Protein AF-A0AAJ1T1N8-F1 (afdb_monomer)

Radius of gyration: 47.15 Å; Cα contacts (8 Å, |Δi|>4): 39; chains: 1; bounding box: 74×68×146 Å

Solvent-accessible surface area (backbone atoms only — not comparable to full-atom values): 10262 Å² total; per-residue (Å²): 115,68,69,60,53,55,53,49,51,57,50,35,50,76,69,74,43,68,75,88,76,56,51,71,71,56,52,56,49,50,52,55,52,48,52,54,50,54,50,53,52,50,54,51,52,53,50,52,50,51,52,62,73,65,54,83,42,75,68,57,51,23,63,76,67,74,42,61,64,64,55,33,72,74,31,66,65,55,34,52,54,51,52,49,54,46,48,55,50,49,69,68,33,65,68,53,47,46,52,55,50,52,54,50,47,54,53,49,52,52,50,51,50,54,50,51,57,48,52,54,51,51,53,54,49,51,55,51,50,55,52,51,53,52,52,51,52,50,53,53,49,51,50,49,55,50,50,50,52,51,51,53,51,54,51,50,58,59,56,65,60,69,76,67,66,82,79,83,72,82,80,84,81,80,81,84,81,131

Sequence (178 aa):
MVELVDTITLTLEKMNVDTELVEPKSWEQLKKIESVLSEAFKVQEELKNAIKDTRPSVNKTATKSNIARQTFYNNNLLKQYTEFRISEYNNSDPIKKNEKLLERIAELENKIKLMSERDVSLELMRRKITLLENNLKSIKKENKELHEKYNNLKYKNKNGNNDLSPNNSKVTIFPNLK

Structure (mmCIF, N/CA/C/O backbone):
data_AF-A0AAJ1T1N8-F1
#
_entry.id   AF-A0AAJ1T1N8-F1
#
loop_
_atom_site.group_PDB
_atom_site.id
_atom_site.type_symbol
_atom_site.label_atom_id
_atom_site.label_alt_id
_atom_site.label_comp_id
_atom_site.label_asym_id
_atom_site.label_entity_id
_atom_site.label_seq_id
_atom_site.pdbx_PDB_ins_code
_atom_site.Cartn_x
_atom_site.Cartn_y
_atom_site.Cartn_z
_atom_site.occupancy
_atom_site.B_iso_or_equiv
_atom_site.auth_seq_id
_atom_site.auth_comp_id
_atom_site.auth_asym_id
_atom_site.auth_atom_id
_atom_site.pdbx_PDB_model_num
ATOM 1 N N . MET A 1 1 ? -19.161 -21.852 20.210 1.00 47.16 1 MET A N 1
ATOM 2 C CA . MET A 1 1 ? -18.273 -23.011 20.477 1.00 47.16 1 MET A CA 1
ATOM 3 C C . MET A 1 1 ? -17.644 -23.545 19.192 1.00 47.16 1 MET A C 1
ATOM 5 O O . MET A 1 1 ? -16.456 -23.819 19.224 1.00 47.16 1 MET A O 1
ATOM 9 N N . VAL A 1 2 ? -18.400 -23.632 18.086 1.00 53.75 2 VAL A N 1
ATOM 10 C CA . VAL A 1 2 ? -17.898 -24.033 16.752 1.00 53.75 2 VAL A CA 1
ATOM 11 C C . VAL A 1 2 ? -16.826 -23.059 16.223 1.00 53.75 2 VAL A C 1
ATOM 13 O O . VAL A 1 2 ? -15.727 -23.492 15.917 1.00 53.75 2 VAL A O 1
ATOM 16 N N . GLU A 1 3 ? -17.054 -21.742 16.318 1.00 75.88 3 GLU A N 1
ATOM 17 C CA . GLU A 1 3 ? -16.096 -20.713 15.850 1.00 75.88 3 GLU A CA 1
ATOM 18 C C . GLU A 1 3 ? -14.709 -20.771 16.519 1.00 75.88 3 GLU A C 1
ATOM 20 O O . GLU A 1 3 ? -13.692 -20.510 15.883 1.00 75.88 3 GLU A O 1
ATOM 25 N N . LEU A 1 4 ? -14.652 -21.132 17.805 1.00 82.88 4 LEU A N 1
ATOM 26 C CA . LEU A 1 4 ? -13.407 -21.196 18.578 1.00 82.88 4 LEU A CA 1
ATOM 27 C C . LEU A 1 4 ? -12.540 -22.380 18.149 1.00 82.88 4 LEU A C 1
ATOM 29 O O . LEU A 1 4 ? -11.327 -22.248 18.036 1.00 82.88 4 LEU A O 1
ATOM 33 N N . VAL A 1 5 ? -13.165 -23.535 17.909 1.00 85.56 5 VAL A N 1
ATOM 34 C CA . VAL A 1 5 ? -12.448 -24.733 17.461 1.00 85.56 5 VAL A CA 1
ATOM 35 C C . VAL A 1 5 ? -11.917 -24.509 16.054 1.00 85.56 5 VAL A C 1
ATOM 37 O O . VAL A 1 5 ? -10.725 -24.688 15.852 1.00 85.56 5 VAL A O 1
ATOM 40 N N . ASP A 1 6 ? -12.747 -24.006 15.140 1.00 88.25 6 ASP A N 1
ATOM 41 C CA . ASP A 1 6 ? -12.343 -23.728 13.758 1.00 88.25 6 ASP A CA 1
ATOM 42 C C . ASP A 1 6 ? -11.169 -22.738 13.691 1.00 88.25 6 ASP A C 1
ATOM 44 O O . ASP A 1 6 ? -10.221 -22.933 12.928 1.00 88.25 6 ASP A O 1
ATOM 48 N N . THR A 1 7 ? -11.184 -21.706 14.542 1.00 88.81 7 THR A N 1
ATOM 49 C CA . THR A 1 7 ? -10.097 -20.717 14.624 1.00 88.81 7 THR A CA 1
ATOM 50 C C . THR A 1 7 ? -8.789 -21.343 15.109 1.00 88.81 7 THR A C 1
ATOM 52 O O . THR A 1 7 ? -7.727 -21.054 14.552 1.00 88.81 7 THR A O 1
ATOM 55 N N . ILE A 1 8 ? -8.847 -22.238 16.101 1.00 91.25 8 ILE A N 1
ATOM 56 C CA . ILE A 1 8 ? -7.665 -22.962 16.585 1.00 91.25 8 ILE A CA 1
ATOM 57 C C . ILE A 1 8 ? -7.127 -23.881 15.485 1.00 91.25 8 ILE A C 1
ATOM 59 O O . ILE A 1 8 ? -5.929 -23.844 15.214 1.00 91.25 8 ILE A O 1
ATOM 63 N N . THR A 1 9 ? -7.990 -24.646 14.812 1.00 91.25 9 THR A N 1
ATOM 64 C CA . THR A 1 9 ? -7.603 -25.565 13.728 1.00 91.25 9 THR A CA 1
ATOM 65 C C . THR A 1 9 ? -6.887 -24.817 12.602 1.00 91.25 9 THR A C 1
ATOM 67 O O . THR A 1 9 ? -5.752 -25.147 12.269 1.00 91.25 9 THR A O 1
ATOM 70 N N . LEU A 1 10 ? -7.479 -23.723 12.104 1.00 91.25 10 LEU A N 1
ATOM 71 C CA . LEU A 1 10 ? -6.877 -22.877 11.064 1.00 91.25 10 LEU A CA 1
ATOM 72 C C . LEU A 1 10 ? -5.543 -22.258 11.499 1.00 91.25 10 LEU A C 1
ATOM 74 O O . LEU A 1 10 ? -4.657 -22.018 10.676 1.00 91.25 10 LEU A O 1
ATOM 78 N N . THR A 1 11 ? -5.399 -21.940 12.785 1.00 91.56 11 THR A N 1
ATOM 79 C CA . THR A 1 11 ? -4.160 -21.364 13.323 1.00 91.56 11 THR A CA 1
ATOM 80 C C . THR A 1 11 ? -3.062 -22.419 13.419 1.00 91.56 11 THR A C 1
ATOM 82 O O . THR A 1 11 ? -1.930 -22.149 13.019 1.00 91.56 11 THR A O 1
ATOM 85 N N . LEU A 1 12 ? -3.391 -23.631 13.871 1.00 93.06 12 LEU A N 1
ATOM 86 C CA . LEU A 1 12 ? -2.460 -24.760 13.924 1.00 93.06 12 LEU A CA 1
ATOM 87 C C . LEU A 1 12 ? -1.996 -25.185 12.525 1.00 93.06 12 LEU A C 1
ATOM 89 O O . LEU A 1 12 ? -0.800 -25.386 12.319 1.00 93.06 12 LEU A O 1
ATOM 93 N N . GLU A 1 13 ? -2.898 -25.209 11.542 1.00 92.25 13 GLU A N 1
ATOM 94 C CA . GLU A 1 13 ? -2.555 -25.463 10.137 1.00 92.25 13 GLU A CA 1
ATOM 95 C C . GLU A 1 13 ? -1.562 -24.427 9.594 1.00 92.25 13 GLU A C 1
ATOM 97 O O . GLU A 1 13 ? -0.554 -24.787 8.988 1.00 92.25 13 GLU A O 1
ATOM 102 N N . LYS A 1 14 ? -1.778 -23.132 9.872 1.00 92.44 14 LYS A N 1
ATOM 103 C CA . LYS A 1 14 ? -0.834 -22.060 9.495 1.00 92.44 14 LYS A CA 1
ATOM 104 C C . LYS A 1 14 ? 0.531 -22.199 10.169 1.00 92.44 14 LYS A C 1
ATOM 106 O O . LYS A 1 14 ? 1.524 -21.706 9.638 1.00 92.44 14 LYS A O 1
ATOM 111 N N . MET A 1 15 ? 0.582 -22.843 11.331 1.00 93.12 15 MET A N 1
ATOM 112 C CA . MET A 1 15 ? 1.818 -23.161 12.046 1.00 93.12 15 MET A CA 1
ATOM 113 C C . MET A 1 15 ? 2.462 -24.474 11.571 1.00 93.12 15 MET A C 1
ATOM 115 O O . MET A 1 15 ? 3.509 -24.843 12.098 1.00 93.12 15 MET A O 1
ATOM 119 N N . ASN A 1 16 ? 1.879 -25.156 10.575 1.00 92.12 16 ASN A N 1
ATOM 120 C CA . ASN A 1 16 ? 2.264 -26.494 10.116 1.00 92.12 16 ASN A CA 1
ATOM 121 C C . ASN A 1 16 ? 2.243 -27.547 11.241 1.00 92.12 16 ASN A C 1
ATOM 123 O O . ASN A 1 16 ? 3.123 -28.406 11.311 1.00 92.12 16 ASN A O 1
ATOM 127 N N . VAL A 1 17 ? 1.256 -27.472 12.137 1.00 90.88 17 VAL A N 1
ATOM 128 C CA . VAL A 1 17 ? 1.039 -28.459 13.201 1.00 90.88 17 VAL A CA 1
ATOM 129 C C . VAL A 1 17 ? -0.130 -29.358 12.820 1.00 90.88 17 VAL A C 1
ATOM 131 O O . VAL A 1 17 ? -1.219 -28.871 12.524 1.00 90.88 17 VAL A O 1
ATOM 134 N N . ASP A 1 18 ? 0.092 -30.671 12.859 1.00 87.12 18 ASP A N 1
ATOM 135 C CA . ASP A 1 18 ? -0.967 -31.650 12.639 1.00 87.12 18 ASP A CA 1
ATOM 136 C C . ASP A 1 18 ? -1.933 -31.666 13.830 1.00 87.12 18 ASP A C 1
ATOM 138 O O . ASP A 1 18 ? -1.555 -31.932 14.975 1.00 87.12 18 ASP A O 1
ATOM 142 N N . THR A 1 19 ? -3.190 -31.350 13.545 1.00 83.75 19 THR A N 1
ATOM 143 C CA . THR A 1 19 ? -4.251 -31.181 14.540 1.00 83.75 19 THR A CA 1
ATOM 144 C C . THR A 1 19 ? -4.670 -32.501 15.188 1.00 83.75 19 THR A C 1
ATOM 146 O O . THR A 1 19 ? -5.118 -32.490 16.339 1.00 83.75 19 THR A O 1
ATOM 149 N N . GLU A 1 20 ? -4.455 -33.631 14.505 1.00 83.81 20 GLU A N 1
ATOM 150 C CA . GLU A 1 20 ? -4.755 -34.973 15.022 1.00 83.81 20 GLU A CA 1
ATOM 151 C C . GLU A 1 20 ? -3.731 -35.437 16.070 1.00 83.81 20 GLU A C 1
ATOM 153 O O . GLU A 1 20 ? -4.043 -36.266 16.924 1.00 83.81 20 GLU A O 1
ATOM 158 N N . LEU A 1 21 ? -2.521 -34.865 16.050 1.00 87.06 21 LEU A N 1
ATOM 159 C CA . LEU A 1 21 ? -1.430 -35.203 16.972 1.00 87.06 21 LEU A CA 1
ATOM 160 C C . LEU A 1 21 ? -1.442 -34.373 18.263 1.00 87.06 21 LEU A C 1
ATOM 162 O O . LEU A 1 21 ? -0.624 -34.599 19.158 1.00 87.06 21 LEU A O 1
ATOM 166 N N . VAL A 1 22 ? -2.347 -33.399 18.381 1.00 87.69 22 VAL A N 1
ATOM 167 C CA . VAL A 1 22 ? -2.440 -32.542 19.566 1.00 87.69 22 VAL A CA 1
ATOM 168 C C . VAL A 1 22 ? -3.169 -33.280 20.687 1.00 87.69 22 VAL A C 1
ATOM 170 O O . VAL A 1 22 ? -4.327 -33.674 20.556 1.00 87.69 22 VAL A O 1
ATOM 173 N N . GLU A 1 23 ? -2.507 -33.421 21.837 1.00 92.12 23 GLU A N 1
ATOM 174 C CA . GLU A 1 23 ? -3.096 -34.079 23.003 1.00 92.12 23 GLU A CA 1
ATOM 175 C C . GLU A 1 23 ? -4.392 -33.386 23.481 1.00 92.12 23 GLU A C 1
ATOM 177 O O . GLU A 1 23 ? -4.472 -32.151 23.490 1.00 92.12 23 GLU A O 1
ATOM 182 N N . PRO A 1 24 ? -5.387 -34.138 23.995 1.00 90.75 24 PRO A N 1
ATOM 183 C CA . PRO A 1 24 ? -6.650 -33.568 24.476 1.00 90.75 24 PRO A CA 1
ATOM 184 C C . PRO A 1 24 ? -6.479 -32.469 25.535 1.00 90.75 24 PRO A C 1
ATOM 186 O O . PRO A 1 24 ? -7.206 -31.475 25.541 1.00 90.75 24 PRO A O 1
ATOM 189 N N . LYS A 1 25 ? -5.477 -32.609 26.412 1.00 92.56 25 LYS A N 1
ATOM 190 C CA . LYS A 1 25 ? -5.164 -31.616 27.448 1.00 92.56 25 LYS A CA 1
ATOM 191 C C . LYS A 1 25 ? -4.657 -30.302 26.846 1.00 92.56 25 LYS A C 1
ATOM 193 O O . LYS A 1 25 ? -5.041 -29.225 27.303 1.00 92.56 25 LYS A O 1
ATOM 198 N N . SER A 1 26 ? -3.834 -30.390 25.805 1.00 91.81 26 SER A N 1
ATOM 199 C CA . SER A 1 26 ? -3.348 -29.240 25.040 1.00 91.81 26 SER A CA 1
ATOM 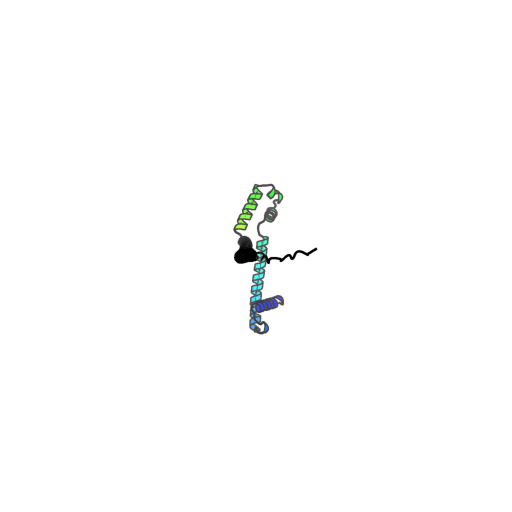200 C C . SER A 1 26 ? -4.499 -28.554 24.305 1.00 91.81 26 SER A C 1
ATOM 202 O O . SER A 1 26 ? -4.594 -27.332 24.330 1.00 91.81 26 SER A O 1
ATOM 204 N N . TRP A 1 27 ? -5.446 -29.318 23.756 1.00 93.00 27 TRP A N 1
ATOM 205 C CA . TRP A 1 27 ? -6.671 -28.781 23.155 1.00 93.00 27 TRP A CA 1
ATOM 206 C C . TRP A 1 27 ? -7.526 -27.967 24.134 1.00 93.00 27 TRP A C 1
ATOM 208 O O . TRP A 1 27 ? -8.021 -26.895 23.783 1.00 93.00 27 TRP A O 1
ATOM 218 N N . GLU A 1 28 ? -7.698 -28.431 25.373 1.00 92.94 28 GLU A N 1
ATOM 219 C CA . GLU A 1 28 ? -8.410 -27.660 26.401 1.00 92.94 28 GLU A CA 1
ATOM 220 C C . GLU A 1 28 ? -7.686 -26.360 26.766 1.00 92.94 28 GLU A C 1
ATOM 222 O O . GLU A 1 28 ? -8.327 -25.327 26.981 1.00 92.94 28 GLU A O 1
ATOM 227 N N . GLN A 1 29 ? -6.353 -26.390 26.825 1.00 94.38 29 GLN A N 1
ATOM 228 C CA . GLN A 1 29 ? -5.543 -25.198 27.073 1.00 94.38 29 GLN A CA 1
ATOM 229 C C . GLN A 1 29 ? -5.634 -24.209 25.908 1.00 94.38 29 GLN A C 1
ATOM 231 O O . GLN A 1 29 ? -5.862 -23.024 26.146 1.00 94.38 29 GLN A O 1
ATOM 236 N N . LEU A 1 30 ? -5.550 -24.691 24.666 1.00 94.12 30 LEU A N 1
ATOM 237 C CA . LEU A 1 30 ? -5.710 -23.881 23.458 1.00 94.12 30 LEU A CA 1
ATOM 238 C C . LEU A 1 30 ? -7.080 -23.203 23.413 1.00 94.12 30 LEU A C 1
ATOM 240 O O . LEU A 1 30 ? -7.151 -22.013 23.137 1.00 94.12 30 LEU A O 1
ATOM 244 N N . LYS A 1 31 ? -8.159 -23.903 23.786 1.00 94.06 31 LYS A N 1
ATOM 245 C CA . LYS A 1 31 ? -9.499 -23.300 23.898 1.00 94.06 31 LYS A CA 1
ATOM 246 C C . LYS A 1 31 ? -9.548 -22.148 24.899 1.00 94.06 31 LYS A C 1
ATOM 248 O O . LYS A 1 31 ? -10.187 -21.135 24.628 1.00 94.06 31 LYS A O 1
ATOM 253 N N . LYS A 1 32 ? -8.883 -22.286 26.050 1.00 94.38 32 LYS A N 1
ATOM 254 C CA . LYS A 1 32 ? -8.814 -21.214 27.058 1.00 94.38 32 LYS A CA 1
ATOM 255 C C . LYS A 1 32 ? -8.006 -20.024 26.552 1.00 94.38 32 LYS A C 1
ATOM 257 O O . LYS A 1 32 ? -8.444 -18.891 26.719 1.00 94.38 32 LYS A O 1
ATOM 262 N N . ILE A 1 33 ? -6.857 -20.286 25.930 1.00 93.88 33 ILE A N 1
ATOM 263 C CA . ILE A 1 33 ? -5.995 -19.250 25.351 1.00 93.88 33 ILE A CA 1
ATOM 264 C C . ILE A 1 33 ? -6.752 -18.494 24.260 1.00 93.88 33 ILE A C 1
ATOM 266 O O . ILE A 1 33 ? -6.864 -17.273 24.334 1.00 93.88 33 ILE A O 1
ATOM 270 N N . GLU A 1 34 ? -7.329 -19.213 23.300 1.00 94.38 34 GLU A N 1
ATOM 271 C CA . GLU A 1 34 ? -8.039 -18.607 22.179 1.00 94.38 34 GLU A CA 1
ATOM 272 C C . GLU A 1 34 ? -9.258 -17.815 22.649 1.00 94.38 34 GLU A C 1
ATOM 274 O O . GLU A 1 34 ? -9.508 -16.733 22.138 1.00 94.38 34 GLU A O 1
ATOM 279 N N . SER A 1 35 ? -9.976 -18.277 23.678 1.00 93.75 35 SER A N 1
ATOM 280 C CA . SER A 1 35 ? -11.094 -17.513 24.242 1.00 93.75 35 SER A CA 1
ATOM 281 C C . SER A 1 35 ? -10.656 -16.134 24.739 1.00 93.75 35 SER A C 1
ATOM 283 O O . SER A 1 35 ? -11.349 -15.151 24.486 1.00 93.75 35 SER A O 1
ATOM 285 N N . VAL A 1 36 ? -9.517 -16.053 25.435 1.00 95.62 36 VAL A N 1
ATOM 286 C CA . VAL A 1 36 ? -8.983 -14.782 25.950 1.00 95.62 36 VAL A CA 1
ATOM 287 C C . VAL A 1 36 ? -8.474 -13.903 24.806 1.00 95.62 36 VAL A C 1
ATOM 289 O O . VAL A 1 36 ? -8.729 -12.699 24.795 1.00 95.62 36 VAL A O 1
ATOM 292 N N . LEU A 1 37 ? -7.780 -14.490 23.828 1.00 94.06 37 LEU A N 1
ATOM 293 C CA . LEU A 1 37 ? -7.268 -13.756 22.667 1.00 94.06 37 LEU A CA 1
ATOM 294 C C . LEU A 1 37 ? -8.399 -13.205 21.797 1.00 94.06 37 LEU A C 1
ATOM 296 O O . LEU A 1 37 ? -8.394 -12.022 21.469 1.00 94.06 37 LE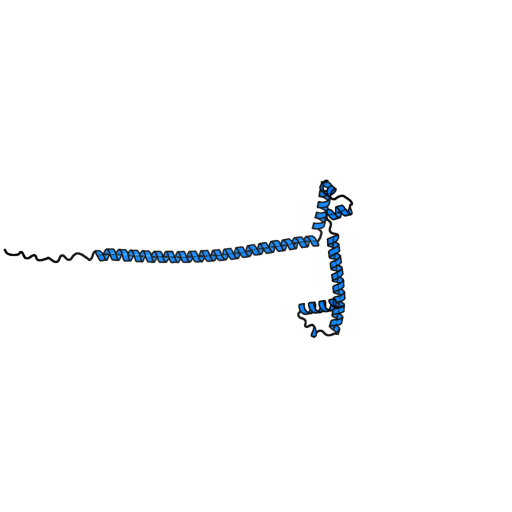U A O 1
ATOM 300 N N . SER A 1 38 ? -9.393 -14.032 21.479 1.00 93.25 38 SER A N 1
ATOM 301 C CA . SER A 1 38 ? -10.575 -13.645 20.710 1.00 93.25 38 SER A CA 1
ATOM 302 C C . SER A 1 38 ? -11.340 -12.497 21.377 1.00 93.25 38 SER A C 1
ATOM 304 O O . SER A 1 38 ? -11.744 -11.549 20.701 1.00 93.25 38 SER A O 1
ATOM 306 N N . GLU A 1 39 ? -11.507 -12.528 22.704 1.00 94.12 39 GLU A N 1
ATOM 307 C CA . GLU A 1 39 ? -12.126 -11.423 23.445 1.00 94.12 39 GLU A CA 1
ATOM 308 C C . GLU A 1 39 ? -11.290 -10.140 23.348 1.00 94.12 39 GLU A C 1
ATOM 310 O O . GLU A 1 39 ? -11.818 -9.078 23.008 1.00 94.12 39 GLU A O 1
ATOM 315 N N . ALA A 1 40 ? -9.975 -10.236 23.564 1.00 93.56 40 ALA A N 1
ATOM 316 C CA . ALA A 1 40 ? -9.074 -9.094 23.452 1.00 93.56 40 ALA A CA 1
ATOM 317 C C . ALA A 1 40 ? -9.082 -8.482 22.037 1.00 93.56 40 ALA A C 1
ATOM 319 O O . ALA A 1 40 ? -9.158 -7.259 21.893 1.00 93.56 40 ALA A O 1
ATOM 320 N N . PHE A 1 41 ? -9.068 -9.313 20.989 1.00 93.00 41 PHE A N 1
ATOM 321 C CA . PHE A 1 41 ? -9.154 -8.862 19.599 1.00 93.00 41 PHE A CA 1
ATOM 322 C C . PHE A 1 41 ? -10.483 -8.179 19.294 1.00 93.00 41 PHE A C 1
ATOM 324 O O . PHE A 1 41 ? -10.501 -7.149 18.618 1.00 93.00 41 PHE A O 1
ATOM 331 N N . LYS A 1 42 ? -11.593 -8.698 19.827 1.00 94.19 42 LYS A N 1
ATOM 332 C CA . LYS A 1 42 ? -12.907 -8.074 19.666 1.00 94.19 42 LYS A CA 1
ATOM 333 C C . LYS A 1 42 ? -12.944 -6.679 20.291 1.00 94.19 42 LYS A C 1
ATOM 335 O O . LYS A 1 42 ? -13.326 -5.727 19.614 1.00 94.19 42 LYS A O 1
ATOM 340 N N . VAL A 1 43 ? -12.479 -6.540 21.535 1.00 95.00 43 VAL A N 1
ATOM 341 C CA . VAL A 1 43 ? -12.390 -5.237 22.220 1.00 95.00 43 VAL A CA 1
ATOM 342 C C . VAL A 1 43 ? -11.497 -4.271 21.438 1.00 95.00 43 VAL A C 1
ATOM 344 O O . VAL A 1 43 ? -11.833 -3.098 21.268 1.00 95.00 43 VAL A O 1
ATOM 347 N N . GLN A 1 44 ? -10.369 -4.752 20.914 1.00 92.38 44 GLN A N 1
ATOM 348 C CA . GLN A 1 44 ? -9.477 -3.934 20.101 1.00 92.38 44 GLN A CA 1
ATOM 349 C C . GLN A 1 44 ? -10.156 -3.432 18.817 1.00 92.38 44 GLN A C 1
ATOM 351 O O . GLN A 1 44 ? -9.998 -2.259 18.464 1.00 92.38 44 GLN A O 1
ATOM 356 N N . GLU A 1 45 ? -10.917 -4.280 18.122 1.00 92.25 45 GLU A N 1
ATOM 357 C CA . GLU A 1 45 ? -11.624 -3.882 16.901 1.00 92.25 45 GLU A CA 1
ATOM 358 C C . GLU A 1 45 ? -12.761 -2.891 17.202 1.00 92.25 45 GLU A C 1
ATOM 360 O O . GLU A 1 45 ? -12.926 -1.904 16.482 1.00 92.25 45 GLU A O 1
ATOM 365 N N . GLU A 1 46 ? -13.488 -3.079 18.307 1.00 94.19 46 GLU A N 1
ATOM 366 C CA . GLU A 1 46 ? -14.494 -2.125 18.790 1.00 94.19 46 GLU A CA 1
ATOM 367 C C . GLU A 1 46 ? -13.874 -0.749 19.081 1.00 94.19 46 GLU A C 1
ATOM 369 O O . GLU A 1 46 ? -14.367 0.271 18.592 1.00 94.19 46 GLU A O 1
ATOM 374 N N . LEU A 1 47 ? -12.746 -0.706 19.798 1.00 92.31 47 LEU A N 1
ATOM 375 C CA . LEU A 1 47 ? -12.027 0.539 20.088 1.00 92.31 47 LEU A CA 1
ATOM 376 C C . LEU A 1 47 ? -11.509 1.215 18.818 1.00 92.31 47 LEU A C 1
ATOM 378 O O . LEU A 1 47 ? -11.631 2.429 18.662 1.00 92.31 47 LEU A O 1
ATOM 382 N N . LYS A 1 48 ? -10.956 0.446 17.881 1.00 88.50 48 LYS A N 1
ATOM 383 C CA . LYS A 1 48 ? -10.488 0.959 16.589 1.00 88.50 48 LYS A CA 1
ATOM 384 C C . LYS A 1 48 ? -11.630 1.582 15.786 1.00 88.50 48 LYS A C 1
ATOM 386 O O . LYS A 1 48 ? -11.444 2.650 15.198 1.00 88.50 48 LYS A O 1
ATOM 391 N N . ASN A 1 49 ? -12.807 0.960 15.781 1.00 88.81 49 ASN A N 1
ATOM 392 C CA . ASN A 1 49 ? -13.994 1.518 15.135 1.00 88.81 49 ASN A CA 1
ATOM 393 C C . ASN A 1 49 ? -14.481 2.780 15.857 1.00 88.81 49 ASN A C 1
ATOM 395 O O . ASN A 1 49 ? -14.687 3.805 15.210 1.00 88.81 49 ASN A O 1
ATOM 399 N N . ALA A 1 50 ? -14.520 2.778 17.191 1.00 90.25 50 ALA A N 1
ATOM 400 C CA . ALA A 1 50 ? -14.861 3.963 17.976 1.00 90.25 50 ALA A CA 1
ATOM 401 C C . ALA A 1 50 ? -13.894 5.137 17.725 1.00 90.25 50 ALA A C 1
ATOM 403 O O . ALA A 1 50 ? -14.318 6.289 17.609 1.00 90.25 50 ALA A O 1
ATOM 404 N N . ILE A 1 51 ? -12.592 4.875 17.580 1.00 87.19 51 ILE A N 1
ATOM 405 C CA . ILE A 1 51 ? -11.594 5.899 17.231 1.00 87.19 51 ILE A CA 1
ATOM 406 C C . ILE A 1 51 ? -11.874 6.478 15.835 1.00 87.19 51 ILE A C 1
ATOM 408 O O . ILE A 1 51 ? -11.875 7.698 15.653 1.00 87.19 51 ILE A O 1
ATOM 412 N N . LYS A 1 52 ? -12.182 5.631 14.845 1.00 83.81 52 LYS A N 1
ATOM 413 C CA . LYS A 1 52 ? -12.575 6.095 13.501 1.00 83.81 52 LYS A CA 1
ATOM 414 C C . LYS A 1 52 ? -13.847 6.954 13.548 1.00 83.81 52 LYS A C 1
ATOM 416 O O . LYS A 1 52 ? -13.900 8.031 12.943 1.00 83.81 52 LYS A O 1
ATOM 421 N N . ASP A 1 53 ? -14.838 6.537 14.326 1.00 85.31 53 ASP A N 1
ATOM 422 C CA . ASP A 1 53 ? -16.125 7.223 14.462 1.00 85.31 53 ASP A CA 1
ATOM 423 C C . ASP A 1 53 ? -16.048 8.509 15.286 1.00 85.31 53 ASP A C 1
ATOM 425 O O . ASP A 1 53 ? -16.850 9.428 15.095 1.00 85.31 53 ASP A O 1
ATOM 429 N N . THR A 1 54 ? -15.039 8.665 16.133 1.00 86.50 54 THR A N 1
ATOM 430 C CA . THR A 1 54 ? -14.806 9.899 16.898 1.00 86.50 54 THR A CA 1
ATOM 431 C C . THR A 1 54 ? -13.893 10.891 16.183 1.00 86.50 54 THR A C 1
ATOM 433 O O . THR A 1 54 ? -13.856 12.062 16.563 1.00 86.50 54 THR A O 1
ATOM 436 N N . ARG A 1 55 ? -13.241 10.478 15.086 1.00 87.56 55 ARG A N 1
ATOM 437 C CA . ARG A 1 55 ? -12.348 11.327 14.290 1.00 87.56 55 ARG A CA 1
ATOM 438 C C . ARG A 1 55 ? -13.020 12.647 13.874 1.00 87.56 55 ARG A C 1
ATOM 440 O O . ARG A 1 55 ? -14.107 12.597 13.280 1.00 87.56 55 ARG A O 1
ATOM 447 N N . PRO A 1 56 ? -12.396 13.813 14.132 1.00 90.25 56 PRO A N 1
ATOM 448 C CA . PRO A 1 56 ? -12.985 15.112 13.840 1.00 90.25 56 PRO A CA 1
ATOM 449 C C . PRO A 1 56 ? -13.114 15.341 12.330 1.00 90.25 56 PRO A C 1
ATOM 451 O O . PRO A 1 56 ? -12.244 14.988 11.536 1.00 90.25 56 PRO A O 1
ATOM 454 N N . SER A 1 57 ? -14.232 15.941 11.930 1.00 91.00 57 SER A N 1
ATOM 455 C CA . SER A 1 57 ? -14.521 16.347 10.552 1.00 91.00 57 SER A CA 1
ATOM 456 C C . SER A 1 57 ? -15.449 17.554 10.576 1.00 91.00 57 SER A C 1
ATOM 458 O O . SER A 1 57 ? -16.209 17.709 11.530 1.00 91.00 57 SER A O 1
ATOM 460 N N . VAL A 1 58 ? -15.454 18.368 9.517 1.00 89.50 58 VAL A N 1
ATOM 461 C CA . VAL A 1 58 ? -16.341 19.545 9.423 1.00 89.50 58 VAL A CA 1
ATOM 462 C C . VAL A 1 58 ? -17.809 19.157 9.642 1.00 89.50 58 VAL A C 1
ATOM 464 O O . VAL A 1 58 ? -18.526 19.850 10.355 1.00 89.50 58 VAL A O 1
ATOM 467 N N . ASN A 1 59 ? -18.239 18.005 9.116 1.00 89.88 59 ASN A N 1
ATOM 468 C CA . ASN A 1 59 ? -19.605 17.502 9.295 1.00 89.88 59 ASN A CA 1
ATOM 469 C C . ASN A 1 59 ? -19.922 17.186 10.758 1.00 89.88 59 ASN A C 1
ATOM 471 O O . ASN A 1 59 ? -20.958 17.608 11.271 1.00 89.88 59 ASN A O 1
ATOM 475 N N . LYS A 1 60 ? -19.032 16.451 11.436 1.00 91.25 60 LYS A N 1
ATOM 476 C CA . LYS A 1 60 ? -19.225 16.102 12.850 1.00 91.25 60 LYS A CA 1
ATOM 477 C C . LYS A 1 60 ? -19.165 17.342 13.733 1.00 91.25 60 LYS A C 1
ATOM 479 O O . LYS A 1 60 ? -19.974 17.448 14.646 1.00 91.25 60 LYS A O 1
ATOM 484 N N . THR A 1 61 ? -18.263 18.278 13.440 1.00 91.88 61 THR A N 1
ATOM 485 C CA . THR A 1 61 ? -18.170 19.553 14.157 1.00 91.88 61 THR A CA 1
ATOM 486 C C . THR A 1 61 ? -19.467 20.338 14.014 1.00 91.88 61 THR A C 1
ATOM 488 O O . THR A 1 61 ? -20.053 20.682 15.029 1.00 91.88 61 THR A O 1
ATOM 491 N N . ALA A 1 62 ? -19.970 20.519 12.790 1.00 91.88 62 ALA A N 1
ATOM 492 C CA . ALA A 1 62 ? -21.225 21.223 12.530 1.00 91.88 62 ALA A CA 1
ATOM 493 C C . ALA A 1 62 ? -22.423 20.593 13.254 1.00 91.88 62 ALA A C 1
ATOM 495 O O . ALA A 1 62 ? -23.200 21.287 13.907 1.00 91.88 62 ALA A O 1
ATOM 496 N N . THR A 1 63 ? -22.524 19.263 13.192 1.00 92.44 63 THR A N 1
ATOM 497 C CA . THR A 1 63 ? -23.603 18.510 13.843 1.00 92.44 63 THR A CA 1
ATOM 498 C C . THR A 1 63 ? -23.528 18.635 15.365 1.00 92.44 63 THR A C 1
ATOM 500 O O . THR A 1 63 ? -24.523 18.951 16.003 1.00 92.44 63 THR A O 1
ATOM 503 N N . LYS A 1 64 ? -22.346 18.434 15.964 1.00 92.56 64 LYS A N 1
ATOM 504 C CA . LYS A 1 64 ? -22.173 18.480 17.426 1.00 92.56 64 LYS A CA 1
ATOM 505 C C . LYS A 1 64 ? -22.221 19.893 18.001 1.00 92.56 64 LYS A C 1
ATOM 507 O O . LYS A 1 64 ? -22.585 20.051 19.160 1.00 92.56 64 LYS A O 1
ATOM 512 N N . SER A 1 65 ? -21.848 20.908 17.224 1.00 93.56 65 SER A N 1
ATOM 513 C CA . SER A 1 65 ? -21.910 22.304 17.653 1.00 93.56 65 SER A CA 1
ATOM 514 C C . SER A 1 65 ? -23.266 22.957 17.377 1.00 93.56 65 SER A C 1
ATOM 516 O O . SER A 1 65 ? -23.427 24.128 17.703 1.00 93.56 65 SER A O 1
ATOM 518 N N . ASN A 1 66 ? -24.214 22.251 16.743 1.00 93.56 66 ASN A N 1
ATOM 519 C CA . ASN A 1 66 ? -25.493 22.800 16.272 1.00 93.56 66 ASN A CA 1
ATOM 520 C C . ASN A 1 66 ? -25.337 24.044 15.374 1.00 93.56 66 ASN A C 1
ATOM 522 O O . ASN A 1 66 ? -26.189 24.930 15.361 1.00 93.56 66 ASN A O 1
ATOM 526 N N . ILE A 1 67 ? -24.244 24.118 14.608 1.00 93.44 67 ILE A N 1
ATOM 527 C CA . IL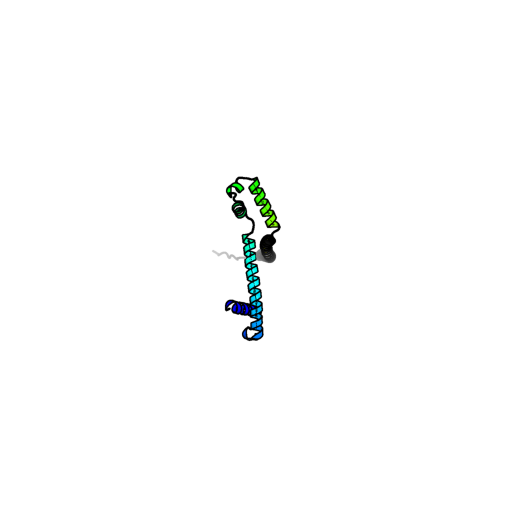E A 1 67 ? -24.013 25.191 13.635 1.00 93.44 67 ILE A CA 1
ATOM 528 C C . ILE A 1 67 ? -24.238 24.600 12.248 1.00 93.44 67 ILE A C 1
ATOM 530 O O . ILE A 1 67 ? -23.617 23.601 11.884 1.00 93.44 67 ILE A O 1
ATOM 534 N N . ALA A 1 68 ? -25.110 25.219 11.450 1.00 92.88 68 ALA A N 1
ATOM 535 C CA . ALA A 1 68 ? -25.369 24.759 10.092 1.00 92.88 68 ALA A CA 1
ATOM 536 C C . ALA A 1 68 ? -24.066 24.688 9.282 1.00 92.88 68 ALA A C 1
ATOM 538 O O . ALA A 1 68 ? -23.255 25.616 9.286 1.00 92.88 68 ALA A O 1
ATOM 539 N N . ARG A 1 69 ? -23.875 23.597 8.534 1.00 91.38 69 ARG A N 1
ATOM 540 C CA . ARG A 1 69 ? -22.662 23.378 7.729 1.00 91.38 69 ARG A CA 1
ATOM 541 C C . ARG A 1 69 ? -22.393 24.533 6.756 1.00 91.38 69 ARG A C 1
ATOM 543 O O . ARG A 1 69 ? -21.246 24.923 6.566 1.00 91.38 69 ARG A O 1
ATOM 550 N N . GLN A 1 70 ? -23.453 25.121 6.200 1.00 92.88 70 GLN A N 1
ATOM 551 C CA . GLN A 1 70 ? -23.350 26.279 5.314 1.00 92.88 70 GLN A CA 1
ATOM 552 C C . GLN A 1 70 ? -22.718 27.494 6.010 1.00 92.88 70 GLN A C 1
ATOM 554 O O . GLN A 1 70 ? -21.962 28.230 5.383 1.00 92.88 70 GLN A O 1
ATOM 559 N N . THR A 1 71 ? -22.953 27.675 7.312 1.00 91.06 71 THR A N 1
ATOM 560 C CA . THR A 1 71 ? -22.356 28.757 8.105 1.00 91.06 71 THR A CA 1
ATOM 561 C C . THR A 1 71 ? -20.839 28.619 8.195 1.00 91.06 71 THR A C 1
ATOM 563 O O . THR A 1 71 ? -20.143 29.625 8.100 1.00 91.06 71 THR A O 1
ATOM 566 N N . PHE A 1 72 ? -20.307 27.395 8.295 1.00 89.31 72 PHE A N 1
ATOM 567 C CA . PHE A 1 72 ? -18.858 27.175 8.227 1.00 89.31 72 PHE A CA 1
ATOM 568 C C . PHE A 1 72 ? -18.293 27.560 6.864 1.00 89.31 72 PHE A C 1
ATOM 570 O O . PHE A 1 72 ? -17.234 28.162 6.812 1.00 89.31 72 PHE A O 1
ATOM 577 N N . TYR A 1 73 ? -18.981 27.244 5.765 1.00 87.88 73 TYR A N 1
ATOM 578 C CA . TYR A 1 73 ? -18.479 27.564 4.425 1.00 87.88 73 TYR A CA 1
ATOM 579 C C . TYR A 1 73 ? -18.601 29.044 4.065 1.00 87.88 73 TYR A C 1
ATOM 581 O O . TYR A 1 73 ? -17.728 29.571 3.379 1.00 87.88 73 TYR A O 1
ATOM 589 N N . ASN A 1 74 ? -19.649 29.712 4.547 1.00 93.06 74 ASN A N 1
ATOM 590 C CA . ASN A 1 74 ? -19.897 31.126 4.279 1.00 93.06 74 ASN A CA 1
ATOM 591 C C . ASN A 1 74 ? -19.068 32.053 5.182 1.00 93.06 74 ASN A C 1
ATOM 593 O O . ASN A 1 74 ? -18.822 33.199 4.816 1.00 93.06 74 ASN A O 1
ATOM 597 N N . ASN A 1 75 ? -18.638 31.583 6.358 1.00 95.06 75 ASN A N 1
ATOM 598 C CA . ASN A 1 75 ? -17.807 32.354 7.276 1.00 95.06 75 ASN A CA 1
ATOM 599 C C . ASN A 1 75 ? -16.345 31.898 7.192 1.00 95.06 75 ASN A C 1
ATOM 601 O O . ASN A 1 75 ? -15.975 30.838 7.700 1.00 95.06 75 ASN A O 1
ATOM 605 N N . ASN A 1 76 ? -15.498 32.741 6.595 1.00 93.69 76 ASN A N 1
ATOM 606 C CA . ASN A 1 76 ? -14.090 32.421 6.376 1.00 93.69 76 ASN A CA 1
ATOM 607 C C . ASN A 1 76 ? -13.324 32.112 7.677 1.00 93.69 76 ASN A C 1
ATOM 609 O O . ASN A 1 76 ? -12.507 31.196 7.694 1.00 93.69 76 ASN A O 1
ATOM 613 N N . LEU A 1 77 ? -13.616 32.816 8.777 1.00 95.56 77 LEU A N 1
ATOM 614 C CA . LEU A 1 77 ? -12.962 32.569 10.066 1.00 95.56 77 LEU A CA 1
ATOM 615 C C . LEU A 1 77 ? -13.324 31.182 10.613 1.00 95.56 77 LEU A C 1
ATOM 617 O O . LEU A 1 77 ? -12.437 30.427 11.007 1.00 95.56 77 LEU A O 1
ATOM 621 N N . LEU A 1 78 ? -14.612 30.823 10.600 1.00 93.88 78 LEU A N 1
ATOM 622 C CA . LEU A 1 78 ? -15.068 29.512 11.078 1.00 93.88 78 LEU A CA 1
ATOM 623 C C . LEU A 1 78 ? -14.510 28.372 10.223 1.00 93.88 78 LEU A C 1
ATOM 625 O O . LEU A 1 78 ? -14.103 27.343 10.771 1.00 93.88 78 LEU A O 1
ATOM 629 N N . LYS A 1 79 ? -14.450 28.564 8.900 1.00 92.50 79 LYS A N 1
ATOM 630 C CA . LYS A 1 79 ? -13.823 27.619 7.975 1.00 92.50 79 LYS A CA 1
ATOM 631 C C . LYS A 1 79 ? -12.359 27.385 8.336 1.00 92.50 79 LYS A C 1
ATOM 633 O O . LYS A 1 79 ? -11.983 26.257 8.650 1.00 92.50 79 LYS A O 1
ATOM 638 N N . GLN A 1 80 ? -11.566 28.457 8.347 1.00 94.44 80 GLN A N 1
ATOM 639 C CA . GLN A 1 80 ? -10.125 28.392 8.581 1.00 94.44 80 GLN A CA 1
ATOM 640 C C . GLN A 1 80 ? -9.803 27.818 9.959 1.00 94.44 80 GLN A C 1
ATOM 642 O O . GLN A 1 80 ? -8.950 26.943 10.068 1.00 94.44 80 GLN A O 1
ATOM 647 N N . TYR A 1 81 ? -10.517 28.246 11.003 1.00 95.31 81 TYR A N 1
ATOM 648 C CA . TYR A 1 81 ? -10.320 27.729 12.356 1.00 95.31 81 TYR A CA 1
ATOM 649 C C . TYR A 1 81 ? -10.581 26.220 12.434 1.00 95.31 81 TYR A C 1
ATOM 651 O O . TYR A 1 81 ? -9.775 25.463 12.980 1.00 95.31 81 TYR A O 1
ATOM 659 N N . THR A 1 82 ? -11.695 25.766 11.855 1.00 93.44 82 THR A N 1
ATOM 660 C CA . THR A 1 82 ? -12.084 24.351 11.896 1.00 93.44 82 THR A CA 1
ATOM 661 C C . THR A 1 82 ? -11.112 23.488 11.095 1.00 93.44 82 THR A C 1
ATOM 663 O O . THR A 1 82 ? -10.672 22.447 11.578 1.00 93.44 82 THR A O 1
ATOM 666 N N . GLU A 1 83 ? -10.734 23.928 9.893 1.00 93.56 83 GLU A N 1
ATOM 667 C CA . GLU A 1 83 ? -9.758 23.237 9.043 1.00 93.56 83 GLU A CA 1
ATOM 668 C C . GLU A 1 83 ? -8.377 23.174 9.704 1.00 93.56 83 GLU A C 1
ATOM 670 O O . GLU A 1 83 ? -7.756 22.110 9.723 1.00 93.56 83 GLU A O 1
ATOM 675 N N . PHE A 1 84 ? -7.927 24.273 10.317 1.00 94.94 84 PHE A N 1
ATOM 676 C CA . PHE A 1 84 ? -6.656 24.332 11.033 1.00 94.94 84 PHE A CA 1
ATOM 677 C C . PHE A 1 84 ? -6.617 23.339 12.200 1.00 94.94 84 PHE A C 1
ATOM 679 O O . PHE A 1 84 ? -5.719 22.501 12.264 1.00 94.94 84 PHE A O 1
ATOM 686 N N . ARG A 1 85 ? -7.632 23.343 13.075 1.00 94.75 85 ARG A N 1
ATOM 687 C CA . ARG A 1 85 ? -7.691 22.421 14.224 1.00 94.75 85 ARG A CA 1
ATOM 688 C C . ARG A 1 85 ? -7.810 20.954 13.809 1.00 94.75 85 ARG A C 1
ATOM 690 O O . ARG A 1 85 ? -7.201 20.090 14.438 1.00 94.75 85 ARG A O 1
ATOM 697 N N . ILE A 1 86 ? -8.556 20.658 12.741 1.00 93.00 86 ILE A N 1
ATOM 698 C CA . ILE A 1 86 ? -8.620 19.304 12.168 1.00 93.00 86 ILE A CA 1
ATOM 699 C C . ILE A 1 86 ? -7.251 18.887 11.614 1.00 93.00 86 ILE A C 1
ATOM 701 O O . ILE A 1 86 ? -6.843 17.740 11.793 1.00 93.00 86 ILE A O 1
ATOM 705 N N . SER A 1 87 ? -6.535 19.800 10.955 1.00 91.38 87 SER A N 1
ATOM 706 C CA . SER A 1 87 ? -5.186 19.551 10.439 1.00 91.38 87 SER A CA 1
ATOM 707 C C . SER A 1 87 ? -4.192 19.258 11.565 1.00 91.38 87 SER A C 1
ATOM 709 O O . SER A 1 87 ? -3.492 18.248 11.504 1.00 91.38 87 SER A O 1
ATOM 711 N N . GLU A 1 88 ? -4.183 20.065 12.631 1.00 92.69 88 GLU A N 1
ATOM 712 C CA . GLU A 1 88 ? -3.338 19.831 13.809 1.00 92.69 88 GLU A CA 1
ATOM 713 C C . GLU A 1 88 ? -3.596 18.458 14.434 1.00 92.69 88 GLU A C 1
ATOM 715 O O . GLU A 1 88 ? -2.651 17.706 14.673 1.00 92.69 88 GLU A O 1
ATOM 720 N N . TYR A 1 89 ? -4.868 18.092 14.623 1.00 90.81 89 TYR A N 1
ATOM 721 C CA . TYR A 1 89 ? -5.237 16.764 15.114 1.00 90.81 89 TYR A CA 1
ATOM 722 C C . TYR A 1 89 ? -4.750 15.647 14.178 1.00 90.81 89 TYR A C 1
ATOM 724 O O . TYR A 1 89 ? -4.177 14.658 14.619 1.00 90.81 89 TYR A O 1
ATOM 732 N N . ASN A 1 90 ? -4.944 15.794 12.866 1.00 87.75 90 ASN A N 1
ATOM 733 C CA . ASN A 1 90 ? -4.527 14.779 11.896 1.00 87.75 90 ASN A CA 1
ATOM 734 C C . ASN A 1 90 ? -3.003 14.629 11.787 1.00 87.75 90 ASN A C 1
ATOM 736 O O . ASN A 1 90 ? -2.535 13.593 11.315 1.00 87.75 90 ASN A O 1
ATOM 740 N N . ASN A 1 91 ? -2.236 15.651 12.165 1.00 85.88 91 ASN A N 1
ATOM 741 C CA . ASN A 1 91 ? -0.777 15.588 12.185 1.00 85.88 91 ASN A CA 1
ATOM 742 C C . ASN A 1 91 ? -0.244 14.891 13.443 1.00 85.88 91 ASN A C 1
ATOM 744 O O . ASN A 1 91 ? 0.823 14.280 13.380 1.00 85.88 91 ASN A O 1
ATOM 748 N N . SER A 1 92 ? -0.974 14.957 14.561 1.00 86.00 92 SER A N 1
ATOM 749 C CA . SER A 1 92 ? -0.631 14.243 15.794 1.00 86.00 92 SER A CA 1
ATOM 750 C C . SER A 1 92 ? -1.217 12.831 15.868 1.00 86.00 92 SER A C 1
ATOM 752 O O . SER A 1 92 ? -0.662 11.999 16.582 1.00 86.00 92 SER A O 1
ATOM 754 N N . ASP A 1 93 ? -2.284 12.537 15.119 1.00 87.62 93 ASP A N 1
ATOM 755 C CA . ASP A 1 93 ? -2.919 11.218 15.065 1.00 87.62 93 ASP A CA 1
ATOM 756 C C . ASP A 1 93 ? -1.974 10.140 14.481 1.00 87.62 93 ASP A C 1
ATOM 758 O O . ASP A 1 93 ? -1.670 10.165 13.277 1.00 87.62 93 ASP A O 1
ATOM 762 N N . PRO A 1 94 ? -1.548 9.145 15.290 1.00 85.94 94 PRO A N 1
ATOM 763 C CA . PRO A 1 94 ? -0.687 8.05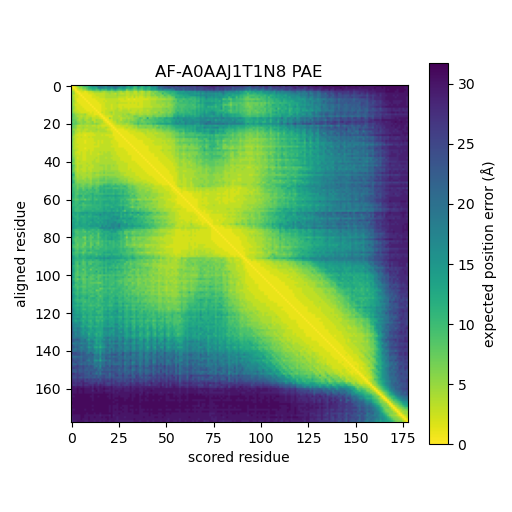9 14.833 1.00 85.94 94 PRO A CA 1
ATOM 764 C C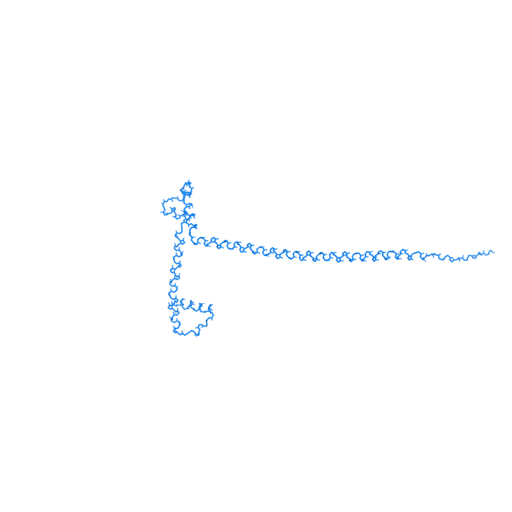 . PRO A 1 94 ? -1.297 7.246 13.691 1.00 85.94 94 PRO A C 1
ATOM 766 O O . PRO A 1 94 ? -0.563 6.804 12.808 1.00 85.94 94 PRO A O 1
ATOM 769 N N . ILE A 1 95 ? -2.625 7.077 13.669 1.00 86.56 95 ILE A N 1
ATOM 770 C CA . ILE A 1 95 ? -3.311 6.286 12.641 1.00 86.56 95 ILE A CA 1
ATOM 771 C C . ILE A 1 95 ? -3.162 6.978 11.292 1.00 86.56 95 ILE A C 1
ATOM 773 O O . ILE A 1 95 ? -2.700 6.359 10.334 1.00 86.56 95 ILE A O 1
ATOM 777 N N . LYS A 1 96 ? -3.462 8.282 11.212 1.00 84.75 96 LYS A N 1
ATOM 778 C CA . LYS A 1 96 ? -3.285 9.008 9.948 1.00 84.75 96 LYS A CA 1
ATOM 779 C C . LYS A 1 96 ? -1.842 9.158 9.522 1.00 84.75 96 LYS A C 1
ATOM 781 O O . LYS A 1 96 ? -1.557 9.177 8.326 1.00 84.75 96 LYS A O 1
ATOM 786 N N . LYS A 1 97 ? -0.933 9.309 10.483 1.00 87.75 97 LYS A N 1
ATOM 787 C CA . LYS A 1 97 ? 0.496 9.325 10.182 1.00 87.75 97 LYS A CA 1
ATOM 788 C C . LYS A 1 97 ? 0.909 8.007 9.530 1.00 87.75 97 LYS A C 1
ATOM 790 O O . LYS A 1 97 ? 1.620 8.038 8.532 1.00 87.75 97 LYS A O 1
ATOM 795 N N . ASN A 1 98 ? 0.420 6.880 10.043 1.00 89.62 98 ASN A N 1
ATOM 796 C CA . ASN A 1 98 ? 0.695 5.570 9.471 1.00 89.62 98 ASN A CA 1
ATOM 797 C C . ASN A 1 98 ? 0.069 5.396 8.077 1.00 89.62 98 ASN A C 1
ATOM 799 O O . ASN A 1 98 ? 0.753 4.941 7.170 1.00 89.62 98 ASN A O 1
ATOM 803 N N . GLU A 1 99 ? -1.179 5.839 7.868 1.00 88.88 99 GLU A N 1
ATOM 804 C CA . GLU A 1 99 ? -1.820 5.859 6.537 1.00 88.88 99 GLU A CA 1
ATOM 805 C C . GLU A 1 99 ? -0.962 6.614 5.507 1.00 88.88 99 GLU A C 1
ATOM 807 O O . GLU A 1 99 ? -0.632 6.066 4.459 1.00 88.88 99 GLU A O 1
ATOM 812 N N . LYS A 1 100 ? -0.522 7.837 5.837 1.00 89.88 100 LYS A N 1
ATOM 813 C CA . LYS A 1 100 ? 0.343 8.647 4.960 1.00 89.88 100 LYS A CA 1
ATOM 814 C C . LYS A 1 100 ? 1.680 7.963 4.666 1.00 89.88 100 LYS A C 1
ATOM 816 O O . LYS A 1 100 ? 2.211 8.089 3.566 1.00 89.88 100 LYS A O 1
ATOM 821 N N . LEU A 1 101 ? 2.258 7.280 5.655 1.00 92.62 101 LEU A N 1
ATOM 822 C CA . LEU A 1 101 ? 3.511 6.547 5.473 1.00 92.62 101 LEU A CA 1
ATOM 823 C C . LEU A 1 101 ? 3.322 5.337 4.553 1.00 92.62 101 LEU A C 1
ATOM 825 O O . LEU A 1 101 ? 4.166 5.120 3.691 1.00 92.62 101 LEU A O 1
ATOM 829 N N . LEU A 1 102 ? 2.221 4.595 4.688 1.00 94.56 102 LEU A N 1
ATOM 830 C CA . LEU A 1 102 ? 1.893 3.473 3.805 1.00 94.56 102 LEU A CA 1
ATOM 831 C C . LEU A 1 102 ? 1.659 3.933 2.363 1.00 94.56 102 LEU A C 1
ATOM 833 O O . LEU A 1 102 ? 2.209 3.337 1.439 1.00 94.56 102 LEU A O 1
ATOM 837 N N . GLU A 1 103 ? 0.917 5.025 2.168 1.00 95.00 103 GLU A N 1
ATOM 838 C CA . GLU A 1 103 ? 0.762 5.660 0.852 1.00 95.00 103 GLU A CA 1
ATOM 839 C C . GLU A 1 103 ? 2.129 6.033 0.266 1.00 95.00 103 GLU A C 1
ATOM 841 O O . GLU A 1 103 ? 2.436 5.716 -0.883 1.00 95.00 103 GLU A O 1
ATOM 846 N N . ARG A 1 104 ? 3.002 6.631 1.085 1.00 95.69 104 ARG A N 1
ATOM 847 C CA . ARG A 1 104 ? 4.345 7.016 0.652 1.00 95.69 104 ARG A CA 1
ATOM 848 C C . ARG A 1 104 ? 5.228 5.819 0.301 1.00 95.69 104 ARG A C 1
ATOM 850 O O . ARG A 1 104 ? 6.016 5.912 -0.639 1.00 95.69 104 ARG A O 1
ATOM 857 N N . ILE A 1 105 ? 5.124 4.721 1.044 1.00 97.00 105 ILE A N 1
ATOM 858 C CA . ILE A 1 105 ? 5.833 3.475 0.739 1.00 97.00 105 ILE A CA 1
ATOM 859 C C . ILE A 1 105 ? 5.381 2.958 -0.627 1.00 97.00 105 ILE A C 1
ATOM 861 O O . ILE A 1 105 ? 6.230 2.755 -1.490 1.00 97.00 105 ILE A O 1
ATOM 865 N N . ALA A 1 106 ? 4.071 2.868 -0.868 1.00 97.00 106 ALA A N 1
ATOM 866 C CA . ALA A 1 106 ? 3.530 2.401 -2.144 1.00 97.00 106 ALA A CA 1
ATOM 867 C C . ALA A 1 106 ? 3.981 3.276 -3.332 1.00 97.00 106 ALA A C 1
ATOM 869 O O . ALA A 1 106 ? 4.359 2.766 -4.390 1.00 97.00 106 ALA A O 1
ATOM 870 N N . GLU A 1 107 ? 4.004 4.602 -3.163 1.00 97.56 107 GLU A N 1
ATOM 871 C CA . GLU A 1 107 ? 4.542 5.524 -4.172 1.00 97.56 107 GLU A CA 1
ATOM 872 C C . GLU A 1 107 ? 6.023 5.259 -4.480 1.00 97.56 107 GLU A C 1
ATOM 874 O O . GLU A 1 107 ? 6.438 5.256 -5.645 1.00 97.56 107 GLU A O 1
ATOM 879 N N . LEU A 1 108 ? 6.837 5.070 -3.438 1.00 97.62 108 LEU A N 1
ATOM 880 C CA . LEU A 1 108 ? 8.272 4.832 -3.574 1.00 97.62 108 LEU A CA 1
ATOM 881 C C . LEU A 1 108 ? 8.560 3.470 -4.205 1.00 97.62 108 LEU A C 1
ATOM 883 O O . LEU A 1 108 ? 9.415 3.387 -5.086 1.00 97.62 108 LEU A O 1
ATOM 887 N N . GLU A 1 109 ? 7.823 2.432 -3.821 1.00 97.75 109 GLU A N 1
ATOM 888 C CA . GLU A 1 109 ? 7.899 1.102 -4.428 1.00 97.75 109 GLU A CA 1
ATOM 889 C C . GLU A 1 109 ? 7.586 1.159 -5.924 1.00 97.75 109 GLU A C 1
ATOM 891 O O . GLU A 1 109 ? 8.350 0.640 -6.741 1.00 97.75 109 GLU A O 1
ATOM 896 N N . ASN A 1 110 ? 6.523 1.871 -6.311 1.00 97.62 110 ASN A N 1
ATOM 897 C CA . ASN A 1 110 ? 6.189 2.059 -7.720 1.00 97.62 110 ASN A CA 1
ATOM 898 C C . ASN A 1 110 ? 7.297 2.809 -8.477 1.00 97.62 110 ASN A C 1
ATOM 900 O O . ASN A 1 110 ? 7.663 2.446 -9.595 1.00 97.62 110 ASN A O 1
ATOM 904 N N . LYS A 1 111 ? 7.892 3.835 -7.857 1.00 98.12 111 LYS A N 1
ATOM 905 C CA . LYS A 1 111 ? 9.009 4.570 -8.460 1.00 98.12 111 LYS A CA 1
ATOM 906 C C . LYS A 1 111 ? 10.237 3.680 -8.668 1.00 98.12 111 LYS A C 1
ATOM 908 O O . LYS A 1 111 ? 10.850 3.745 -9.731 1.00 98.12 111 LYS A O 1
ATOM 913 N N . ILE A 1 112 ? 10.582 2.849 -7.685 1.00 97.81 112 ILE A N 1
ATOM 914 C CA . ILE A 1 112 ? 11.690 1.887 -7.783 1.00 97.81 112 ILE A CA 1
ATOM 915 C C . ILE A 1 112 ? 11.426 0.888 -8.909 1.00 97.81 112 ILE A C 1
ATOM 917 O O . ILE A 1 112 ? 12.318 0.636 -9.719 1.00 97.81 112 ILE A O 1
ATOM 921 N N . LYS A 1 113 ? 10.196 0.373 -9.011 1.00 97.94 113 LYS A N 1
ATOM 922 C CA . LYS A 1 113 ? 9.793 -0.538 -10.085 1.00 97.94 113 LYS A CA 1
ATOM 923 C C . LYS A 1 113 ? 10.013 0.082 -11.468 1.00 97.94 113 LYS A C 1
ATOM 925 O O . LYS A 1 113 ? 10.704 -0.508 -12.293 1.00 97.94 113 LYS A O 1
ATOM 930 N N . LEU A 1 114 ? 9.514 1.299 -11.690 1.00 97.88 114 LEU A N 1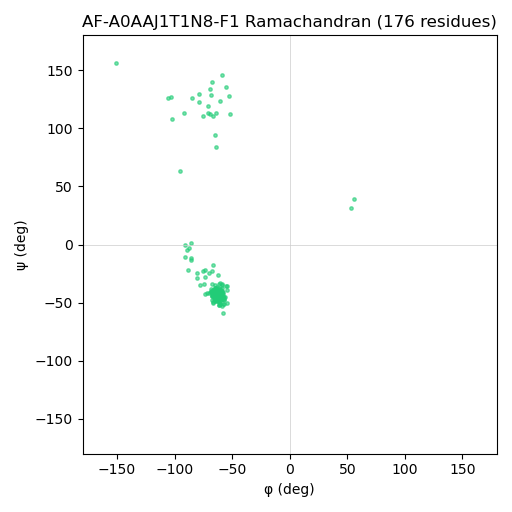
ATOM 931 C CA . LEU A 1 114 ? 9.696 2.014 -12.960 1.00 97.88 114 LEU A CA 1
ATOM 932 C C . LEU A 1 114 ? 11.175 2.279 -13.278 1.00 97.88 114 LEU A C 1
ATOM 934 O O . LEU A 1 114 ? 11.592 2.199 -14.434 1.00 97.88 114 LEU A O 1
ATOM 938 N N . MET A 1 115 ? 11.987 2.591 -12.263 1.00 97.56 115 MET A N 1
ATOM 939 C CA . MET A 1 115 ? 13.432 2.757 -12.441 1.00 97.56 115 MET A CA 1
ATOM 940 C C . MET A 1 115 ? 14.102 1.443 -12.853 1.00 97.56 115 MET A C 1
ATOM 942 O O . MET A 1 115 ? 14.891 1.443 -13.793 1.00 97.56 115 MET A O 1
ATOM 946 N N . SER A 1 116 ? 13.742 0.328 -12.216 1.00 97.25 116 SER A N 1
ATOM 947 C CA . SER A 1 116 ? 14.261 -0.997 -12.562 1.00 97.25 116 SER A CA 1
ATOM 948 C C . SER A 1 116 ? 13.906 -1.395 -14.000 1.00 97.25 116 SER A C 1
ATOM 950 O O . SER A 1 116 ? 14.785 -1.798 -14.762 1.00 97.25 116 SER A O 1
ATOM 952 N N . GLU A 1 117 ? 12.650 -1.203 -14.415 1.00 97.31 117 GLU A N 1
ATOM 953 C CA . GLU A 1 117 ? 12.192 -1.479 -15.786 1.00 97.31 117 GLU A CA 1
ATOM 954 C C . GLU A 1 117 ? 12.943 -0.635 -16.829 1.00 97.31 117 GLU A C 1
ATOM 956 O O . GLU A 1 117 ? 13.354 -1.131 -17.888 1.00 97.31 117 GLU A O 1
ATOM 961 N N . ARG A 1 118 ? 13.173 0.645 -16.517 1.00 97.38 118 ARG A N 1
ATOM 962 C CA . ARG A 1 118 ? 13.964 1.544 -17.360 1.00 97.38 118 ARG A CA 1
ATOM 963 C C . ARG A 1 118 ? 15.407 1.063 -17.485 1.00 97.38 118 ARG A C 1
ATOM 965 O O . ARG A 1 118 ? 15.938 1.047 -18.593 1.00 97.38 118 ARG A O 1
ATOM 972 N N . ASP A 1 119 ? 16.039 0.681 -16.383 1.00 97.69 119 ASP A N 1
ATOM 973 C CA . ASP A 1 119 ? 17.447 0.287 -16.377 1.00 97.69 119 ASP A CA 1
ATOM 974 C C . ASP A 1 119 ? 17.658 -1.021 -17.166 1.00 97.69 119 ASP A C 1
ATOM 976 O O . ASP A 1 119 ? 18.575 -1.105 -17.985 1.00 97.69 119 ASP A O 1
ATOM 980 N N . VAL A 1 120 ? 16.735 -1.988 -17.049 1.00 97.25 120 VAL A N 1
ATOM 981 C CA . VAL A 1 120 ? 16.707 -3.190 -17.907 1.00 97.25 120 VAL A CA 1
ATOM 982 C C . VAL A 1 120 ? 16.591 -2.811 -19.386 1.00 97.25 120 VAL A C 1
ATOM 984 O O . VAL A 1 120 ? 17.324 -3.330 -20.231 1.00 97.25 120 VAL A O 1
ATOM 987 N N . SER A 1 121 ? 15.697 -1.878 -19.716 1.00 97.06 121 SER A N 1
ATOM 988 C CA . SER A 1 121 ? 15.494 -1.426 -21.096 1.00 97.06 121 SER A CA 1
ATOM 989 C C . SER A 1 121 ? 16.745 -0.762 -21.676 1.00 97.06 121 SER A C 1
ATOM 991 O O . SER A 1 121 ? 17.097 -1.003 -22.833 1.00 97.06 121 SER A O 1
ATOM 993 N N . LEU A 1 122 ? 17.447 0.046 -20.877 1.00 97.12 122 LEU A N 1
ATOM 994 C CA . LEU A 1 122 ? 18.698 0.687 -21.280 1.00 97.12 122 LEU A CA 1
ATOM 995 C C . LEU A 1 122 ? 19.802 -0.338 -21.551 1.00 97.12 122 LEU A C 1
ATOM 997 O O . LEU A 1 122 ? 20.507 -0.211 -22.552 1.00 97.12 122 LEU A O 1
ATOM 1001 N N . GLU A 1 123 ? 19.925 -1.373 -20.722 1.00 96.62 123 GLU A N 1
ATOM 1002 C CA . GLU A 1 123 ? 20.892 -2.451 -20.954 1.00 96.62 123 GLU A CA 1
ATOM 1003 C C . GLU A 1 123 ? 20.590 -3.245 -22.232 1.00 96.62 123 GLU A C 1
ATOM 1005 O O . GLU A 1 123 ? 21.487 -3.510 -23.039 1.00 96.62 123 GLU A O 1
ATOM 1010 N N . LEU A 1 124 ? 19.316 -3.547 -22.499 1.00 96.56 124 LEU A N 1
ATOM 1011 C CA . LEU A 1 124 ? 18.914 -4.179 -23.759 1.00 96.56 124 LEU A CA 1
ATOM 1012 C C . LEU A 1 124 ? 19.252 -3.302 -24.975 1.00 96.56 124 LEU A C 1
ATOM 1014 O O . LEU A 1 124 ? 19.744 -3.811 -25.987 1.00 96.56 124 LEU A O 1
ATOM 1018 N N . MET A 1 125 ? 19.036 -1.985 -24.880 1.00 96.50 125 MET A N 1
ATOM 1019 C CA . MET A 1 125 ? 19.409 -1.044 -25.941 1.00 96.50 125 MET A CA 1
ATOM 1020 C C . MET A 1 125 ? 20.923 -0.990 -26.153 1.00 96.50 125 MET A C 1
ATOM 1022 O O . MET A 1 125 ? 21.366 -1.072 -27.298 1.00 96.50 125 MET A O 1
ATOM 1026 N N . ARG A 1 126 ? 21.721 -0.919 -25.080 1.00 96.69 126 ARG A N 1
ATOM 1027 C CA . ARG A 1 126 ? 23.193 -0.946 -25.153 1.00 96.69 126 ARG A CA 1
ATOM 1028 C C . ARG A 1 126 ? 23.688 -2.197 -25.865 1.00 96.69 126 ARG A C 1
ATOM 1030 O O . ARG A 1 126 ? 24.457 -2.096 -26.818 1.00 96.69 126 ARG A O 1
ATOM 1037 N N . ARG A 1 127 ? 23.166 -3.366 -25.488 1.00 96.88 127 ARG A N 1
ATOM 1038 C CA . ARG A 1 127 ? 23.497 -4.634 -26.151 1.00 96.88 127 ARG A CA 1
ATOM 1039 C C . ARG A 1 127 ? 23.142 -4.618 -27.638 1.00 96.88 127 ARG A C 1
ATOM 1041 O O . ARG A 1 127 ? 23.923 -5.097 -28.462 1.00 96.88 127 ARG A O 1
ATOM 1048 N N . LYS A 1 128 ? 21.978 -4.067 -27.995 1.00 97.38 128 LYS A N 1
ATOM 1049 C CA . LYS A 1 128 ? 21.546 -3.943 -29.394 1.00 97.38 128 LYS A CA 1
ATOM 1050 C C . LYS A 1 128 ? 22.461 -3.013 -30.193 1.00 97.38 128 LYS A C 1
ATOM 1052 O O . LYS A 1 128 ? 22.793 -3.351 -3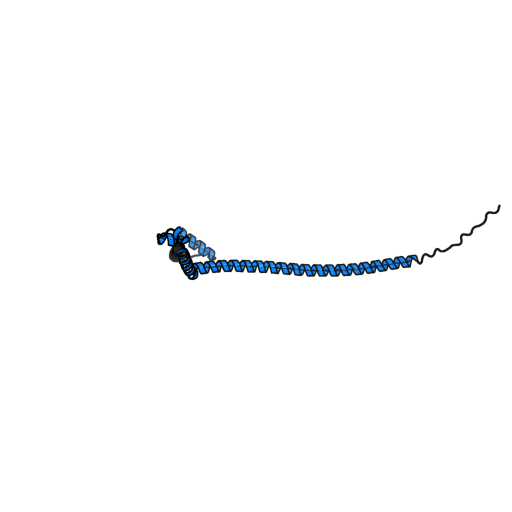1.326 1.00 97.38 128 LYS A O 1
ATOM 1057 N N . ILE A 1 129 ? 22.899 -1.896 -29.609 1.00 97.00 129 ILE A N 1
ATOM 1058 C CA . ILE A 1 129 ? 23.871 -0.978 -30.225 1.00 97.00 129 ILE A CA 1
ATOM 1059 C C . ILE A 1 129 ? 25.171 -1.723 -30.527 1.00 97.00 129 ILE A C 1
ATOM 1061 O O . ILE A 1 129 ? 25.582 -1.761 -31.682 1.00 97.00 129 ILE A O 1
ATOM 1065 N N . THR A 1 130 ? 25.755 -2.408 -29.540 1.00 96.81 130 THR A N 1
ATOM 1066 C CA . THR A 1 130 ? 27.004 -3.163 -29.730 1.00 96.81 130 THR A CA 1
ATOM 1067 C C . THR A 1 130 ? 26.882 -4.224 -30.828 1.00 96.81 130 THR A C 1
ATOM 1069 O O . THR A 1 130 ? 27.788 -4.401 -31.642 1.00 96.81 130 THR A O 1
ATOM 1072 N N . LEU A 1 131 ? 25.748 -4.929 -30.894 1.00 97.19 131 LEU A N 1
ATOM 1073 C CA . LEU A 1 131 ? 25.505 -5.925 -31.938 1.00 97.19 131 LEU A CA 1
ATOM 1074 C C . LEU A 1 131 ? 25.409 -5.286 -33.332 1.00 97.19 131 LEU A C 1
ATOM 1076 O O . LEU A 1 131 ? 26.002 -5.791 -34.284 1.00 97.19 131 LEU A O 1
ATOM 1080 N N . LEU A 1 132 ? 24.703 -4.161 -33.453 1.00 97.00 132 LEU A N 1
ATOM 1081 C CA . LEU A 1 132 ? 24.595 -3.421 -34.711 1.00 97.00 132 LEU A CA 1
ATOM 1082 C C . LEU A 1 132 ? 25.947 -2.853 -35.161 1.00 97.00 132 LEU A C 1
ATOM 1084 O O . LEU A 1 132 ? 26.273 -2.943 -36.342 1.00 97.00 132 LEU A O 1
ATOM 1088 N N . GLU A 1 133 ? 26.755 -2.327 -34.241 1.00 96.94 133 GLU A N 1
ATOM 1089 C CA . GLU A 1 133 ? 28.109 -1.837 -34.527 1.00 96.94 133 GLU A CA 1
ATOM 1090 C C . GLU A 1 133 ? 29.021 -2.951 -35.053 1.00 96.94 133 GLU A C 1
ATOM 1092 O O . GLU A 1 133 ? 29.716 -2.768 -36.058 1.00 96.94 133 GLU A O 1
ATOM 1097 N N . ASN A 1 134 ? 28.976 -4.131 -34.426 1.00 96.25 134 ASN A N 1
ATOM 1098 C CA . ASN A 1 134 ? 29.728 -5.302 -34.875 1.00 96.25 134 ASN A CA 1
ATOM 1099 C C . ASN A 1 134 ? 29.287 -5.768 -36.268 1.00 96.25 134 ASN A C 1
ATOM 1101 O O . ASN A 1 134 ? 30.134 -5.998 -37.135 1.00 96.25 134 ASN A O 1
ATOM 1105 N N . ASN A 1 135 ? 27.977 -5.840 -36.517 1.00 96.62 135 ASN A N 1
ATOM 1106 C CA . ASN A 1 135 ? 27.441 -6.200 -37.832 1.00 96.62 135 ASN A CA 1
ATOM 1107 C C . ASN A 1 135 ? 27.874 -5.198 -38.907 1.00 96.62 135 ASN A C 1
ATOM 1109 O O . ASN A 1 135 ? 28.321 -5.586 -39.985 1.00 96.62 135 ASN A O 1
ATOM 1113 N N . LEU A 1 136 ? 27.809 -3.901 -38.601 1.00 96.00 136 LEU A N 1
ATOM 1114 C CA . LEU A 1 136 ? 28.229 -2.834 -39.506 1.00 96.00 136 LEU A CA 1
ATOM 1115 C C . LEU A 1 136 ? 29.725 -2.945 -39.829 1.00 96.00 136 LEU A C 1
ATOM 1117 O O . LEU A 1 136 ? 30.128 -2.764 -40.981 1.00 96.00 136 LEU A O 1
ATOM 1121 N N . LYS A 1 137 ? 30.552 -3.296 -38.839 1.00 96.19 137 LYS A N 1
ATOM 1122 C CA . LYS A 1 137 ? 31.982 -3.562 -39.034 1.00 96.19 137 LYS A CA 1
ATOM 1123 C C . LYS A 1 137 ? 32.234 -4.772 -39.943 1.00 96.19 137 LYS A C 1
ATOM 1125 O O . LYS A 1 137 ? 33.082 -4.659 -40.829 1.00 96.19 137 LYS A O 1
ATOM 1130 N N . SER A 1 138 ? 31.497 -5.876 -39.773 1.00 95.50 138 SER A N 1
ATOM 1131 C CA . SER A 1 138 ? 31.584 -7.056 -40.656 1.00 95.50 138 SER A CA 1
ATOM 1132 C C . SER A 1 138 ? 31.210 -6.706 -42.093 1.00 95.50 138 SER A C 1
ATOM 1134 O O . SER A 1 138 ? 32.022 -6.875 -42.997 1.00 95.50 138 SER A O 1
ATOM 1136 N N . ILE A 1 139 ? 30.045 -6.083 -42.292 1.00 95.69 139 ILE A N 1
ATOM 1137 C CA . ILE A 1 139 ? 29.554 -5.687 -43.619 1.00 95.69 139 ILE A CA 1
ATOM 1138 C C . ILE A 1 139 ? 30.522 -4.714 -44.304 1.00 95.69 139 ILE A C 1
ATOM 1140 O O . ILE A 1 139 ? 30.783 -4.829 -45.499 1.00 95.69 139 ILE A O 1
ATOM 1144 N N . LYS A 1 1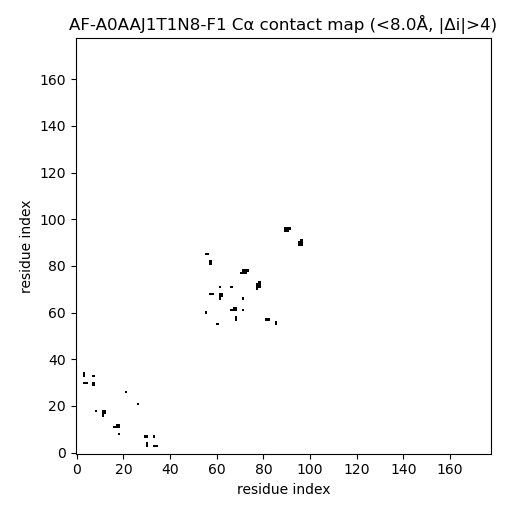40 ? 31.101 -3.753 -43.571 1.00 95.19 140 LYS A N 1
ATOM 1145 C CA . LYS A 1 140 ? 32.131 -2.858 -44.126 1.00 95.19 140 LYS A CA 1
ATOM 1146 C C . LYS A 1 140 ? 33.378 -3.618 -44.573 1.00 95.19 140 LYS A C 1
ATOM 1148 O O . LYS A 1 140 ? 33.968 -3.245 -45.584 1.00 95.19 140 LYS A O 1
ATOM 1153 N N . LYS A 1 141 ? 33.798 -4.639 -43.823 1.00 94.88 141 LYS A N 1
ATOM 1154 C CA . LYS A 1 141 ? 34.942 -5.481 -44.185 1.00 94.88 141 LYS A CA 1
ATOM 1155 C C . LYS A 1 141 ? 34.632 -6.301 -45.437 1.00 94.88 141 LYS A C 1
ATOM 1157 O O . LYS A 1 141 ? 35.391 -6.234 -46.396 1.00 94.88 141 LYS A O 1
ATOM 1162 N N . GLU A 1 142 ? 33.488 -6.974 -45.460 1.00 94.88 142 GLU A N 1
ATOM 1163 C CA . GLU A 1 142 ? 33.017 -7.752 -46.609 1.00 94.88 142 GLU A CA 1
ATOM 1164 C C . GLU A 1 142 ? 32.904 -6.886 -47.867 1.00 94.88 142 GLU A C 1
ATOM 1166 O O . GLU A 1 142 ? 33.409 -7.266 -48.919 1.00 94.88 142 GLU A O 1
ATOM 1171 N N . ASN A 1 143 ? 32.331 -5.682 -47.759 1.00 93.19 143 ASN A N 1
ATOM 1172 C CA . ASN A 1 143 ? 32.256 -4.743 -48.878 1.00 93.19 143 ASN A CA 1
ATOM 1173 C C . ASN A 1 143 ? 33.636 -4.347 -49.404 1.00 93.19 143 ASN A C 1
ATOM 1175 O O . ASN A 1 143 ? 33.811 -4.268 -50.616 1.00 93.19 143 ASN A O 1
ATOM 1179 N N . LYS A 1 144 ? 34.621 -4.109 -48.527 1.00 94.31 144 LYS A N 1
ATOM 1180 C CA . LYS A 1 144 ? 35.999 -3.826 -48.960 1.00 94.31 144 LYS A CA 1
ATOM 1181 C C . LYS A 1 144 ? 36.592 -5.008 -49.721 1.00 94.31 144 LYS A C 1
ATOM 1183 O O . LYS A 1 144 ? 37.082 -4.818 -50.828 1.00 94.31 144 LYS A O 1
ATOM 1188 N N . GLU A 1 145 ? 36.477 -6.215 -49.173 1.00 93.56 145 GLU A N 1
ATOM 1189 C CA . GLU A 1 145 ? 36.977 -7.440 -49.810 1.00 93.56 145 GLU A CA 1
ATOM 1190 C C . GLU A 1 145 ? 36.301 -7.697 -51.170 1.00 93.56 145 GLU A C 1
ATOM 1192 O O . GLU A 1 145 ? 36.961 -8.049 -52.148 1.00 93.56 145 GLU A O 1
ATOM 1197 N N . LEU A 1 146 ? 34.984 -7.488 -51.264 1.00 92.62 146 LEU A N 1
ATOM 1198 C CA . LEU A 1 146 ? 34.224 -7.563 -52.515 1.00 92.62 146 LEU A CA 1
ATOM 1199 C C . LEU A 1 146 ? 34.679 -6.505 -53.521 1.00 92.62 146 LEU A C 1
ATOM 1201 O O . LEU A 1 146 ? 34.830 -6.815 -54.702 1.00 92.62 146 LEU A O 1
ATOM 1205 N N . HIS A 1 147 ? 34.926 -5.275 -53.072 1.00 91.00 147 HIS A N 1
ATOM 1206 C CA . HIS A 1 147 ? 35.371 -4.187 -53.937 1.00 91.00 147 HIS A CA 1
ATOM 1207 C C . HIS A 1 147 ? 36.785 -4.431 -54.481 1.00 91.00 147 HIS A C 1
ATOM 1209 O O . HIS A 1 147 ? 37.041 -4.223 -55.667 1.00 91.00 147 HIS A O 1
ATOM 1215 N N . GLU A 1 148 ? 37.690 -4.943 -53.647 1.00 91.25 148 GLU A N 1
ATOM 1216 C CA . GLU A 1 148 ? 39.027 -5.378 -54.059 1.00 91.25 148 GLU A CA 1
ATOM 1217 C C . GLU A 1 148 ? 38.956 -6.529 -55.068 1.00 91.25 148 GLU A C 1
ATOM 1219 O O . GLU A 1 148 ? 39.570 -6.454 -56.134 1.00 91.25 148 GLU A O 1
ATOM 1224 N N . LYS A 1 149 ? 38.149 -7.565 -54.793 1.00 91.38 149 LYS A N 1
ATOM 1225 C CA . LYS A 1 149 ? 37.910 -8.673 -55.733 1.00 91.38 149 LYS A CA 1
ATOM 1226 C C . LYS A 1 149 ? 37.354 -8.175 -57.068 1.00 91.38 149 LYS A C 1
ATOM 1228 O O . LYS A 1 149 ? 37.861 -8.570 -58.117 1.00 91.38 149 LYS A O 1
ATOM 1233 N N . TYR A 1 150 ? 36.356 -7.292 -57.037 1.00 91.88 150 TYR A N 1
ATOM 1234 C CA . TYR A 1 150 ? 35.762 -6.692 -58.231 1.00 91.88 150 TYR A CA 1
ATOM 1235 C C . TYR A 1 150 ? 36.798 -5.916 -59.050 1.00 91.88 150 TYR A C 1
ATOM 1237 O O . TYR A 1 150 ? 36.912 -6.123 -60.258 1.00 91.88 150 TYR A O 1
ATOM 1245 N N . ASN A 1 151 ? 37.597 -5.067 -58.401 1.00 88.75 151 ASN A N 1
ATOM 1246 C CA . ASN A 1 151 ? 38.638 -4.299 -59.076 1.00 88.75 151 ASN A CA 1
ATOM 1247 C C . ASN A 1 151 ? 39.699 -5.219 -59.689 1.00 88.75 151 ASN A C 1
ATOM 1249 O O . ASN A 1 151 ? 40.043 -5.048 -60.856 1.00 88.75 151 ASN A O 1
ATOM 1253 N N . ASN A 1 152 ? 40.150 -6.244 -58.963 1.00 86.81 152 ASN A N 1
ATOM 1254 C CA . ASN A 1 152 ? 41.107 -7.228 -59.472 1.00 86.81 152 ASN A CA 1
ATOM 1255 C C . ASN A 1 152 ? 40.573 -7.982 -60.700 1.00 86.81 152 ASN A C 1
ATOM 1257 O O . ASN A 1 152 ? 41.297 -8.153 -61.681 1.00 86.81 152 ASN A O 1
ATOM 1261 N N . LEU A 1 153 ? 39.303 -8.398 -60.684 1.00 86.94 153 LEU A N 1
ATOM 1262 C CA . LEU A 1 153 ? 38.644 -9.025 -61.835 1.00 86.94 153 LEU A CA 1
ATOM 1263 C C . LEU A 1 153 ? 38.524 -8.057 -63.020 1.00 86.94 153 LEU A C 1
ATOM 1265 O O . LEU A 1 153 ? 38.815 -8.427 -64.157 1.00 86.94 153 LEU A O 1
ATOM 1269 N N . LYS A 1 154 ? 38.166 -6.796 -62.762 1.00 87.38 154 LYS A N 1
ATOM 1270 C CA . LYS A 1 154 ? 38.087 -5.741 -63.780 1.00 87.38 154 LYS A CA 1
ATOM 1271 C C . LYS A 1 154 ? 39.446 -5.468 -64.434 1.00 87.38 154 LYS A C 1
ATOM 1273 O O . LYS A 1 154 ? 39.507 -5.316 -65.653 1.00 87.38 154 LYS A O 1
ATOM 1278 N N . TYR A 1 155 ? 40.527 -5.424 -63.653 1.00 80.19 155 TYR A N 1
ATOM 1279 C CA . TYR A 1 155 ? 41.892 -5.281 -64.170 1.00 80.19 155 TYR A CA 1
ATOM 1280 C C . TYR A 1 155 ? 42.319 -6.497 -65.001 1.00 80.19 155 TYR A C 1
ATOM 1282 O O . TYR A 1 155 ? 42.838 -6.321 -66.102 1.00 80.19 155 TYR A O 1
ATOM 1290 N N . LYS A 1 156 ? 42.037 -7.723 -64.538 1.00 78.75 156 LYS A N 1
ATOM 1291 C CA . LYS A 1 156 ? 42.316 -8.949 -65.306 1.00 78.75 156 LYS A CA 1
ATOM 1292 C C . LYS A 1 156 ? 41.585 -8.980 -66.652 1.00 78.75 156 LYS A C 1
ATOM 1294 O O . LYS A 1 156 ? 42.215 -9.279 -67.658 1.00 78.75 156 LYS A O 1
ATOM 1299 N N . ASN A 1 157 ? 40.307 -8.597 -66.695 1.00 75.50 157 ASN A N 1
ATOM 1300 C CA . ASN A 1 157 ? 39.548 -8.511 -67.951 1.00 75.50 157 ASN A CA 1
ATOM 1301 C C . ASN A 1 157 ? 40.092 -7.446 -68.914 1.00 75.50 157 ASN A C 1
ATOM 1303 O O . ASN A 1 157 ? 40.056 -7.645 -70.123 1.00 75.50 157 ASN A O 1
ATOM 1307 N N . LYS A 1 158 ? 40.609 -6.319 -68.407 1.00 71.69 158 LYS A N 1
ATOM 1308 C CA . LYS A 1 158 ? 41.256 -5.310 -69.261 1.00 71.69 158 LYS A CA 1
ATOM 1309 C C . LYS A 1 158 ? 42.574 -5.806 -69.855 1.00 71.69 158 LYS A C 1
ATOM 1311 O O . LYS A 1 158 ? 42.833 -5.537 -71.021 1.00 71.69 158 LYS A O 1
ATOM 1316 N N . ASN A 1 159 ? 43.379 -6.531 -69.081 1.00 63.03 159 ASN A N 1
ATOM 1317 C CA . ASN A 1 159 ? 44.681 -7.016 -69.542 1.00 63.03 159 ASN A CA 1
ATOM 1318 C C . ASN A 1 159 ? 44.560 -8.243 -70.463 1.00 63.03 159 ASN A C 1
ATOM 1320 O O . ASN A 1 159 ? 45.296 -8.327 -71.436 1.00 63.03 159 ASN A O 1
ATOM 1324 N N . GLY A 1 160 ? 43.593 -9.139 -70.229 1.00 55.56 160 GLY A N 1
ATOM 1325 C CA . GLY A 1 160 ? 43.345 -10.303 -71.094 1.00 55.56 160 GLY A CA 1
ATOM 1326 C C . GLY A 1 160 ? 42.840 -9.963 -72.505 1.00 55.56 160 GLY A C 1
ATOM 1327 O O . GLY A 1 160 ? 42.955 -10.787 -73.404 1.00 55.56 160 GLY A O 1
ATOM 1328 N N . ASN A 1 161 ? 42.329 -8.746 -72.726 1.00 52.22 161 ASN A N 1
ATOM 1329 C CA . ASN A 1 161 ? 41.911 -8.274 -74.050 1.00 52.22 161 ASN A CA 1
ATOM 1330 C C . ASN A 1 161 ? 43.055 -7.665 -74.884 1.00 52.22 161 ASN A C 1
ATOM 1332 O O . ASN A 1 161 ? 42.866 -7.455 -76.078 1.00 52.22 161 ASN A O 1
ATOM 1336 N N . ASN A 1 162 ? 44.228 -7.393 -74.296 1.00 49.22 162 ASN A N 1
ATOM 1337 C CA . ASN A 1 162 ? 45.375 -6.840 -75.030 1.00 49.22 162 ASN A CA 1
ATOM 1338 C C . ASN A 1 162 ? 46.246 -7.918 -75.706 1.00 49.22 162 ASN A C 1
ATOM 1340 O O . ASN A 1 162 ? 47.031 -7.578 -76.587 1.00 49.22 162 ASN A O 1
ATOM 1344 N N . ASP A 1 163 ? 46.077 -9.199 -75.357 1.00 44.50 163 ASP A N 1
ATOM 1345 C CA . ASP A 1 163 ? 46.821 -10.320 -75.959 1.00 44.50 163 ASP A CA 1
ATOM 1346 C C . ASP A 1 163 ? 46.120 -10.934 -77.190 1.00 44.50 163 ASP A C 1
ATOM 1348 O O . ASP A 1 163 ? 46.652 -11.834 -77.839 1.00 44.50 163 ASP A O 1
ATOM 1352 N N . LEU A 1 164 ? 44.947 -10.421 -77.576 1.00 47.94 164 LEU A N 1
ATOM 1353 C CA . LEU A 1 164 ? 44.255 -10.779 -78.820 1.00 47.94 164 LEU A CA 1
ATOM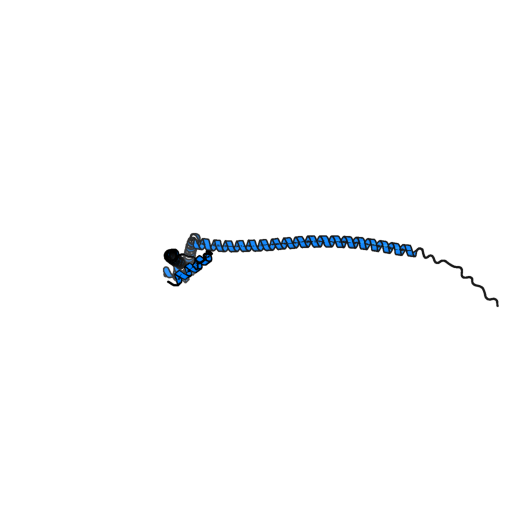 1354 C C . LEU A 1 164 ? 44.586 -9.764 -79.927 1.00 47.94 164 LEU A C 1
ATOM 1356 O O . LEU A 1 164 ? 43.719 -9.053 -80.431 1.00 47.94 164 LEU A O 1
ATOM 1360 N N . SER A 1 165 ? 45.861 -9.696 -80.317 1.00 38.81 165 SER A N 1
ATOM 1361 C CA . SER A 1 165 ? 46.246 -9.088 -81.597 1.00 38.81 165 SER A CA 1
ATOM 1362 C C . SER A 1 165 ? 45.738 -9.982 -82.740 1.00 38.81 165 SER A C 1
ATOM 1364 O O . SER A 1 165 ? 45.995 -11.191 -82.711 1.00 38.81 165 SER A O 1
ATOM 1366 N N . PRO A 1 166 ? 45.012 -9.454 -83.746 1.00 45.09 166 PRO A N 1
ATOM 1367 C CA . PRO A 1 166 ? 44.567 -10.256 -84.872 1.00 45.09 166 PRO A CA 1
ATOM 1368 C C . PRO A 1 166 ? 45.797 -10.685 -85.671 1.00 45.09 166 PRO A C 1
ATOM 1370 O O . PRO A 1 166 ? 46.480 -9.883 -86.309 1.00 45.09 166 PRO A O 1
ATOM 1373 N N . ASN A 1 167 ? 46.087 -11.979 -85.609 1.00 42.16 167 ASN A N 1
ATOM 1374 C CA . ASN A 1 167 ? 47.119 -12.620 -86.399 1.00 42.16 167 ASN A CA 1
ATOM 1375 C C . ASN A 1 167 ? 46.706 -12.518 -87.880 1.00 42.16 167 ASN A C 1
ATOM 1377 O O . ASN A 1 167 ? 45.913 -13.327 -88.365 1.00 42.16 167 ASN A O 1
ATOM 1381 N N . ASN A 1 168 ? 47.191 -11.484 -88.579 1.00 43.16 168 ASN A N 1
ATOM 1382 C CA . ASN A 1 168 ? 47.000 -11.284 -90.016 1.00 43.16 168 ASN A CA 1
ATOM 1383 C C . ASN A 1 168 ? 47.693 -12.421 -90.781 1.00 43.16 168 ASN A C 1
ATOM 1385 O O . ASN A 1 168 ? 48.828 -12.304 -91.248 1.00 43.16 168 ASN A O 1
ATOM 1389 N N . SER A 1 169 ? 46.991 -13.540 -90.911 1.00 44.34 169 SER A N 1
ATOM 1390 C CA . SER A 1 169 ? 47.327 -14.606 -91.842 1.00 44.34 169 SER A CA 1
ATOM 1391 C C . SER A 1 169 ? 47.022 -14.093 -93.249 1.00 44.34 169 SER A C 1
ATOM 1393 O O . SER A 1 169 ? 45.882 -13.792 -93.596 1.00 44.34 169 SER A O 1
ATOM 1395 N N . LYS A 1 170 ? 48.083 -13.919 -94.043 1.00 44.31 170 LYS A N 1
ATOM 1396 C CA . LYS A 1 170 ? 48.025 -13.522 -95.453 1.00 44.31 170 LYS A CA 1
ATOM 1397 C C . LYS A 1 170 ? 47.066 -14.445 -96.211 1.00 44.31 170 LYS A C 1
ATOM 1399 O O . LYS A 1 170 ? 47.371 -15.617 -96.407 1.00 44.31 170 LYS A O 1
ATOM 1404 N N . VAL A 1 171 ? 45.941 -13.904 -96.671 1.00 45.25 171 VAL A N 1
ATOM 1405 C CA . VAL A 1 171 ? 45.084 -14.553 -97.667 1.00 45.25 171 VAL A CA 1
ATOM 1406 C C . VAL A 1 171 ? 45.773 -14.413 -99.024 1.00 45.25 171 VAL A C 1
ATOM 1408 O O . VAL A 1 171 ? 45.908 -13.313 -99.557 1.00 45.25 171 VAL A O 1
ATOM 1411 N N . THR A 1 172 ? 46.259 -15.524 -99.569 1.00 44.28 172 THR A N 1
ATOM 1412 C CA . THR A 1 172 ? 46.742 -15.629 -100.948 1.00 44.28 172 THR A CA 1
ATOM 1413 C C . THR A 1 172 ? 45.560 -15.522 -101.910 1.00 44.28 172 THR A C 1
ATOM 1415 O O . THR A 1 172 ? 44.715 -16.410 -101.970 1.00 44.28 172 THR A O 1
ATOM 1418 N N . ILE A 1 173 ? 45.504 -14.434 -102.679 1.00 43.78 173 ILE A N 1
ATOM 1419 C CA . ILE A 1 173 ? 44.580 -14.278 -103.807 1.00 43.78 173 ILE A CA 1
ATOM 1420 C C . ILE A 1 173 ? 45.309 -14.764 -105.065 1.00 43.78 173 ILE A C 1
ATOM 1422 O O . ILE A 1 173 ? 46.285 -14.145 -105.488 1.00 43.78 173 ILE A O 1
ATOM 1426 N N . PHE A 1 174 ? 44.846 -15.864 -105.661 1.00 46.34 174 PHE A N 1
ATOM 1427 C CA . PHE A 1 174 ? 45.230 -16.252 -107.021 1.00 46.34 174 PHE A CA 1
ATOM 1428 C C . PHE A 1 174 ? 44.318 -15.527 -108.026 1.00 46.34 174 PHE A C 1
ATOM 1430 O O . PHE A 1 174 ? 43.096 -15.632 -107.901 1.00 46.34 174 PHE A O 1
ATOM 1437 N N . PRO A 1 175 ? 44.857 -14.794 -109.017 1.00 49.69 175 PRO A N 1
ATOM 1438 C CA . PRO A 1 175 ? 44.042 -14.206 -110.070 1.00 49.69 175 PRO A CA 1
ATOM 1439 C C . PRO A 1 175 ? 43.665 -15.264 -111.117 1.00 49.69 175 PRO A C 1
ATOM 1441 O O . PRO A 1 175 ? 44.523 -15.979 -111.633 1.00 49.69 175 PRO A O 1
ATOM 1444 N N . ASN A 1 176 ? 42.370 -15.337 -111.438 1.00 44.31 176 ASN A N 1
ATOM 1445 C CA . ASN A 1 176 ? 41.844 -16.120 -112.555 1.00 44.31 176 ASN A CA 1
ATOM 1446 C C . ASN A 1 176 ? 42.437 -15.617 -113.881 1.00 44.31 176 ASN A C 1
ATOM 1448 O O . ASN A 1 176 ? 42.297 -14.442 -114.227 1.00 44.31 176 ASN A O 1
ATOM 1452 N N . LEU A 1 177 ? 43.073 -16.529 -114.617 1.00 42.41 177 LEU A N 1
ATOM 1453 C CA . LEU A 1 177 ? 43.449 -16.354 -116.017 1.00 42.41 177 LEU A CA 1
ATOM 1454 C C . LEU A 1 177 ? 42.179 -16.348 -116.884 1.00 42.41 177 LEU A C 1
ATOM 1456 O O . LEU A 1 177 ? 41.290 -17.177 -116.683 1.00 42.41 177 LEU A O 1
ATOM 1460 N N . LYS A 1 178 ? 42.102 -15.375 -117.797 1.00 43.56 178 LYS A N 1
ATOM 1461 C CA . LYS A 1 178 ? 41.124 -15.326 -118.893 1.00 43.56 178 LYS A CA 1
ATOM 1462 C C . LYS A 1 178 ? 41.427 -16.388 -119.940 1.00 43.56 178 LYS A C 1
ATOM 1464 O O . LYS A 1 178 ? 42.632 -16.640 -120.160 1.00 43.56 178 LYS A O 1
#

Secondary structure (DSSP, 8-state):
-HHHHHHHHHHHHHTT--GGGS-HHHHHHHHHHHHHHHHHHHHHHHHHHHHHHH---HHHHHHHTT--HHHHHH-HHHHHHHHHHHHHHHHH-HHHHHHHHHHHHHHHHHHHHHHHHHHHHHHHHHHHHHHHHHHHHHHHHHHHHHHHHHHHHHHHHHHHTSS----------PPPP-

Foldseek 3Di:
DVVLLVVLVVVCVVVVHDPVPQDPVNVVVSSVVSVVVVVVVVVVVVVVVVCVVPQDDLVVCCVVVVNDSVCLVVDPVSVCVSVVVSVVCLVPDPVNVVVVVVVVVVVVVVVVVVVVVVVVVVVVVVVVVVVVVVVVVVVVVVVVVVVVVVVVVVVVVVVVVVPPDPPPDDDDDDDDDD

Organism: NCBI:txid1325931

pLDDT: mean 86.49, std 15.61, range [38.81, 98.12]

Mean predicted aligned error: 13.38 Å